Protein AF-A0A7S2TYE8-F1 (afdb_monomer_lite)

pLDDT: mean 70.47, std 19.54, range [31.83, 96.69]

Structure (mmCIF, N/CA/C/O backbone):
data_AF-A0A7S2TYE8-F1
#
_entry.id   AF-A0A7S2TYE8-F1
#
loop_
_atom_site.group_PDB
_atom_site.id
_atom_site.type_symbol
_atom_site.label_atom_id
_atom_site.label_alt_id
_atom_site.label_comp_id
_atom_site.label_asym_id
_atom_site.label_entity_id
_atom_site.label_seq_id
_atom_site.pdbx_PDB_ins_code
_atom_site.Cartn_x
_atom_site.Cartn_y
_atom_site.Cartn_z
_atom_site.occupancy
_atom_site.B_iso_or_equiv
_atom_site.auth_seq_id
_atom_site.auth_comp_id
_atom_site.auth_asym_id
_atom_site.auth_atom_id
_atom_site.pdbx_PDB_model_num
ATOM 1 N N . MET A 1 1 ? 44.118 20.993 -8.132 1.00 51.62 1 MET A N 1
ATOM 2 C CA . MET A 1 1 ? 43.427 19.829 -8.739 1.00 51.62 1 MET A CA 1
ATOM 3 C C . MET A 1 1 ? 43.855 19.597 -10.197 1.00 51.62 1 MET A C 1
ATOM 5 O O . MET A 1 1 ? 43.011 19.246 -10.997 1.00 51.62 1 MET A O 1
ATOM 9 N N . HIS A 1 2 ? 45.125 19.815 -10.570 1.00 48.91 2 HIS A N 1
ATOM 10 C CA . HIS A 1 2 ? 45.621 19.629 -11.956 1.00 48.91 2 HIS A CA 1
ATOM 11 C C . HIS A 1 2 ? 47.064 19.069 -12.001 1.00 48.91 2 HIS A C 1
ATOM 13 O O . HIS A 1 2 ? 47.700 19.044 -13.048 1.00 48.91 2 HIS A O 1
ATOM 19 N N . ALA A 1 3 ? 47.604 18.631 -10.855 1.00 52.94 3 ALA A N 1
ATOM 20 C CA . ALA A 1 3 ? 48.981 18.133 -10.744 1.00 52.94 3 ALA A CA 1
ATOM 21 C C . ALA A 1 3 ? 49.062 16.616 -10.500 1.00 52.94 3 ALA A C 1
ATOM 23 O O . ALA A 1 3 ? 50.091 16.013 -10.769 1.00 52.94 3 ALA A O 1
ATOM 24 N N . HIS A 1 4 ? 47.970 15.983 -10.055 1.00 41.25 4 HIS A N 1
ATOM 25 C CA . HIS A 1 4 ? 47.938 14.537 -9.809 1.00 41.25 4 HIS A CA 1
ATOM 26 C C . HIS A 1 4 ? 47.540 13.719 -11.056 1.00 41.25 4 HIS A C 1
ATOM 28 O O . HIS A 1 4 ? 47.702 12.503 -11.075 1.00 41.25 4 HIS A O 1
ATOM 34 N N . GLU A 1 5 ? 47.061 14.386 -12.113 1.00 51.06 5 GLU A N 1
ATOM 35 C CA . GLU A 1 5 ? 46.691 13.756 -13.391 1.00 51.06 5 GLU A CA 1
ATOM 36 C C . GLU A 1 5 ? 47.856 13.673 -14.393 1.00 51.06 5 GLU A C 1
ATOM 38 O O . GLU A 1 5 ? 47.801 12.870 -15.316 1.00 51.06 5 GLU A O 1
ATOM 43 N N . LYS A 1 6 ? 48.954 14.425 -14.202 1.00 50.47 6 LYS A N 1
ATOM 44 C CA . LYS A 1 6 ? 50.124 14.372 -15.107 1.00 50.47 6 LYS A CA 1
ATOM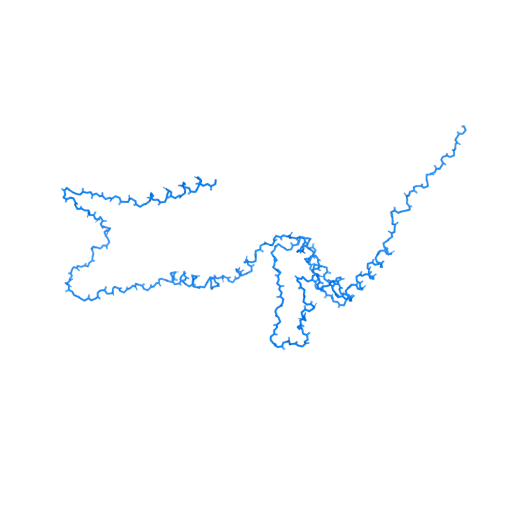 45 C C . LYS A 1 6 ? 51.113 13.236 -14.812 1.00 50.47 6 LYS A C 1
ATOM 47 O O . LYS A 1 6 ? 51.968 12.969 -15.645 1.00 50.47 6 LYS A O 1
ATOM 52 N N . ALA A 1 7 ? 50.990 12.555 -13.672 1.00 48.09 7 ALA A N 1
ATOM 53 C CA . ALA A 1 7 ? 51.854 11.422 -13.321 1.00 48.09 7 ALA A CA 1
ATOM 54 C C . ALA A 1 7 ? 51.348 10.075 -13.874 1.00 48.09 7 ALA A C 1
ATOM 56 O O . ALA A 1 7 ? 52.134 9.154 -14.047 1.00 48.09 7 ALA A O 1
ATOM 57 N N . ILE A 1 8 ? 50.055 9.959 -14.196 1.00 43.38 8 ILE A N 1
ATOM 58 C CA . ILE A 1 8 ? 49.452 8.691 -14.648 1.00 43.38 8 ILE A CA 1
ATOM 59 C C . ILE A 1 8 ? 49.666 8.463 -16.158 1.00 43.38 8 ILE A C 1
ATOM 61 O O . ILE A 1 8 ? 49.607 7.332 -16.622 1.00 43.38 8 ILE A O 1
ATOM 65 N N . LEU A 1 9 ? 49.995 9.510 -16.924 1.00 43.03 9 LEU A N 1
ATOM 66 C CA . LEU A 1 9 ? 50.245 9.408 -18.368 1.00 43.03 9 LEU A CA 1
ATOM 67 C C . LEU A 1 9 ? 51.709 9.131 -18.750 1.00 43.03 9 LEU A C 1
ATOM 69 O O . LEU A 1 9 ? 51.987 8.991 -19.933 1.00 43.03 9 LEU A O 1
ATOM 73 N N . HIS A 1 10 ? 52.639 9.030 -17.792 1.00 38.38 10 HIS A N 1
ATOM 74 C CA . HIS A 1 10 ? 54.066 8.818 -18.094 1.00 38.38 10 HIS A CA 1
ATOM 75 C C . HIS A 1 10 ? 54.596 7.411 -17.754 1.00 38.38 10 HIS A C 1
ATOM 77 O O . HIS A 1 10 ? 55.766 7.134 -18.004 1.00 38.38 10 HIS A O 1
ATOM 83 N N . GLU A 1 11 ? 53.753 6.513 -17.226 1.00 40.72 11 GLU A N 1
ATOM 84 C CA . GLU A 1 11 ? 54.135 5.128 -16.880 1.00 40.72 11 GLU A CA 1
ATOM 85 C C . GLU A 1 11 ? 53.669 4.056 -17.888 1.00 40.72 11 GLU A C 1
ATOM 87 O O . GLU A 1 11 ? 54.036 2.890 -17.743 1.00 40.72 11 GLU A O 1
ATOM 92 N N . GLU A 1 12 ? 52.924 4.411 -18.943 1.00 41.28 12 GLU A N 1
ATOM 93 C CA . GLU A 1 12 ? 52.516 3.443 -19.982 1.00 41.28 12 GLU A CA 1
ATOM 94 C C . GLU A 1 12 ? 53.429 3.402 -21.221 1.00 41.28 12 GLU A C 1
ATOM 96 O O . GLU A 1 12 ? 53.322 2.470 -22.012 1.00 41.28 12 GLU A O 1
ATOM 101 N N . GLU A 1 13 ? 54.401 4.308 -21.370 1.00 41.19 13 GLU A N 1
ATOM 102 C CA . GLU A 1 13 ? 55.339 4.280 -22.513 1.00 41.19 13 GLU A CA 1
ATOM 103 C C . GLU A 1 13 ? 56.555 3.349 -22.313 1.00 41.19 13 GLU A C 1
ATOM 105 O O . GLU A 1 13 ? 57.412 3.240 -23.187 1.00 41.19 13 GLU A O 1
ATOM 110 N N . ALA A 1 14 ? 56.652 2.639 -21.185 1.00 44.25 14 ALA A N 1
ATOM 111 C CA . ALA A 1 14 ? 57.872 1.928 -20.784 1.00 44.25 14 ALA A CA 1
ATOM 112 C C . ALA A 1 14 ? 57.806 0.387 -20.862 1.00 44.25 14 ALA A C 1
ATOM 114 O O . ALA A 1 14 ? 58.496 -0.283 -20.090 1.00 44.25 14 ALA A O 1
ATOM 115 N N . LYS A 1 15 ? 56.991 -0.211 -21.749 1.00 40.59 15 LYS A N 1
ATOM 116 C CA . LYS A 1 15 ? 56.911 -1.689 -21.868 1.00 40.59 15 LYS A CA 1
ATOM 117 C C . LYS A 1 15 ? 57.090 -2.308 -23.254 1.00 40.59 15 LYS A C 1
ATOM 119 O O . LYS A 1 15 ? 57.135 -3.530 -23.318 1.00 40.59 15 LYS A O 1
ATOM 124 N N . ASP A 1 16 ? 57.342 -1.521 -24.297 1.00 34.91 16 ASP A N 1
ATOM 125 C CA . ASP A 1 16 ? 57.649 -2.054 -25.633 1.00 34.91 16 ASP A CA 1
ATOM 126 C C . ASP A 1 16 ? 59.047 -1.605 -26.099 1.00 34.91 16 ASP A C 1
ATOM 128 O O . ASP A 1 16 ? 59.206 -0.868 -27.069 1.00 34.91 16 ASP A O 1
ATOM 132 N N . THR A 1 17 ? 60.098 -2.033 -25.393 1.00 43.44 17 THR A N 1
ATOM 133 C CA . THR A 1 17 ? 61.496 -1.861 -25.834 1.00 43.44 17 THR A CA 1
ATOM 134 C C . THR A 1 17 ? 62.227 -3.200 -25.890 1.00 43.44 17 THR A C 1
ATOM 136 O O . THR A 1 17 ? 63.198 -3.447 -25.179 1.00 43.44 17 THR A O 1
ATOM 139 N N . GLU A 1 18 ? 61.801 -4.084 -26.794 1.00 37.44 18 GLU A N 1
ATOM 140 C CA . GLU A 1 18 ? 62.617 -5.241 -27.174 1.00 37.44 18 GLU A CA 1
ATOM 141 C C . GLU A 1 18 ? 63.621 -4.866 -28.283 1.00 37.44 18 GLU A C 1
ATOM 143 O O . GLU A 1 18 ? 63.332 -4.857 -29.475 1.00 37.44 18 GLU A O 1
ATOM 148 N N . VAL A 1 19 ? 6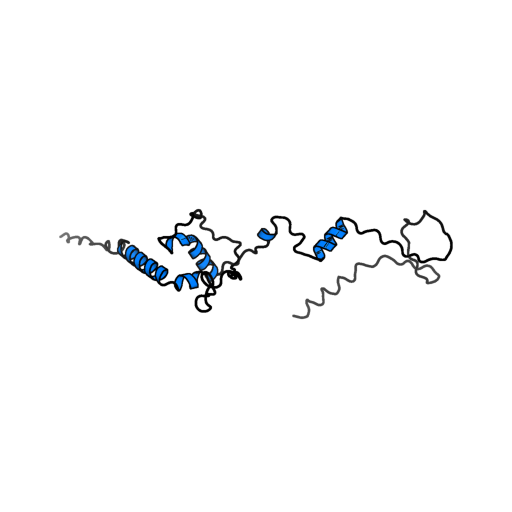4.819 -4.501 -27.816 1.00 41.88 19 VAL A N 1
ATOM 149 C CA . VAL A 1 19 ? 66.169 -4.776 -28.350 1.00 41.88 19 VAL A CA 1
ATOM 150 C C . VAL A 1 19 ? 66.353 -4.788 -29.879 1.00 41.88 19 VAL A C 1
ATOM 152 O O . VAL A 1 19 ? 66.222 -5.809 -30.554 1.00 41.88 19 VAL A O 1
ATOM 155 N N . ILE A 1 20 ? 66.854 -3.665 -30.398 1.00 40.69 20 ILE A N 1
ATOM 156 C CA . ILE A 1 20 ? 67.387 -3.506 -31.757 1.00 40.69 20 ILE A CA 1
ATOM 157 C C . ILE A 1 20 ? 68.92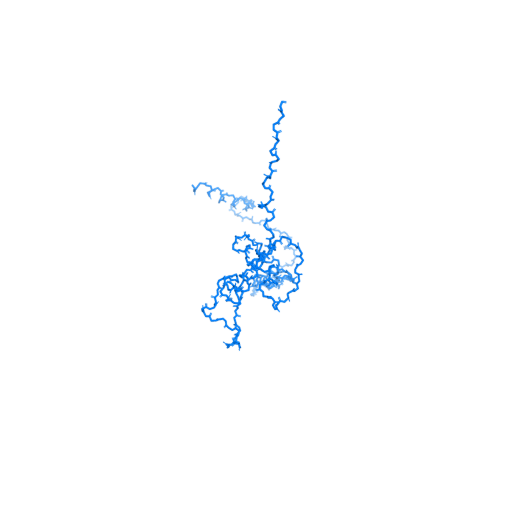3 -3.548 -31.684 1.00 40.69 20 ILE A C 1
ATOM 159 O O . ILE A 1 20 ? 69.544 -2.606 -31.192 1.00 40.69 20 ILE A O 1
ATOM 163 N N . ALA A 1 21 ? 69.557 -4.616 -32.174 1.00 50.50 21 ALA A N 1
ATOM 164 C CA . ALA A 1 21 ? 71.008 -4.630 -32.390 1.00 50.50 21 ALA A CA 1
ATOM 165 C C . ALA A 1 21 ? 71.335 -4.006 -33.760 1.00 50.50 21 ALA A C 1
ATOM 167 O O . ALA A 1 21 ? 70.689 -4.331 -34.757 1.00 50.50 21 ALA A O 1
ATOM 168 N N . LYS A 1 22 ? 72.313 -3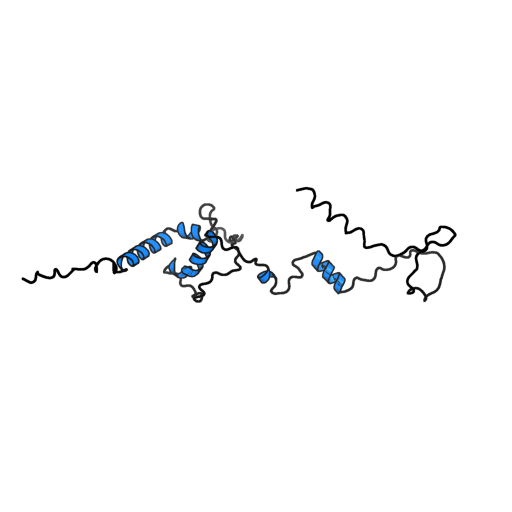.092 -33.802 1.00 44.19 22 LYS A N 1
ATOM 169 C CA . LYS A 1 22 ? 72.819 -2.453 -35.029 1.00 44.19 22 LYS A CA 1
ATOM 170 C C . LYS A 1 22 ? 74.059 -3.198 -35.522 1.00 44.19 22 LYS A C 1
ATOM 172 O O . LYS A 1 22 ? 75.026 -3.299 -34.773 1.00 44.19 22 LYS A O 1
ATOM 177 N N . ASP A 1 23 ? 74.063 -3.617 -36.783 1.00 55.50 23 ASP A N 1
ATOM 178 C CA . ASP A 1 23 ? 75.280 -4.083 -37.454 1.00 55.50 23 ASP A CA 1
ATOM 179 C C . ASP A 1 23 ? 76.014 -2.904 -38.125 1.00 55.50 23 ASP A C 1
ATOM 181 O O . ASP A 1 23 ? 75.412 -1.871 -38.436 1.00 55.50 23 ASP A O 1
ATOM 185 N N . ALA A 1 24 ? 77.320 -3.061 -38.378 1.00 57.06 24 ALA A N 1
ATOM 186 C CA . ALA A 1 24 ? 78.271 -2.013 -38.796 1.00 57.06 24 ALA A CA 1
ATOM 187 C C . ALA A 1 24 ? 77.988 -1.309 -40.148 1.00 57.06 24 ALA A C 1
ATOM 189 O O . ALA A 1 24 ? 78.778 -0.482 -40.591 1.00 57.06 24 ALA A O 1
ATOM 190 N N . SER A 1 25 ? 76.861 -1.600 -40.802 1.00 59.22 25 SER A N 1
ATOM 191 C CA . SER A 1 25 ? 76.400 -0.950 -42.040 1.00 59.22 25 SER A CA 1
ATOM 192 C C . SER A 1 25 ? 75.105 -0.138 -41.872 1.00 59.22 25 SER A C 1
ATOM 194 O O . SER A 1 25 ? 74.523 0.312 -42.858 1.00 59.22 25 SER A O 1
ATOM 196 N N . GLY A 1 26 ? 74.639 0.072 -40.635 1.00 52.97 26 GLY A N 1
ATOM 197 C CA . GLY A 1 26 ? 73.584 1.045 -40.327 1.00 52.97 26 GLY A CA 1
ATOM 198 C C . GLY A 1 26 ? 72.160 0.652 -40.738 1.00 52.97 26 GLY A C 1
ATOM 199 O O . GLY A 1 26 ? 71.276 1.503 -40.714 1.00 52.97 26 GLY A O 1
ATOM 200 N N . ARG A 1 27 ? 71.899 -0.615 -41.082 1.00 43.56 27 ARG A N 1
ATOM 201 C CA . ARG A 1 27 ? 70.538 -1.128 -41.321 1.00 43.56 27 ARG A CA 1
ATOM 202 C C . ARG A 1 27 ? 70.010 -1.914 -40.120 1.00 43.56 27 ARG A C 1
ATOM 204 O O . ARG A 1 27 ? 70.730 -2.703 -39.518 1.00 43.56 27 ARG A O 1
ATOM 211 N N . TYR A 1 28 ? 68.737 -1.695 -39.793 1.00 46.34 28 TYR A N 1
ATOM 212 C CA . TYR A 1 28 ? 68.022 -2.380 -38.715 1.00 46.34 28 TYR A CA 1
ATOM 213 C C . TYR A 1 28 ? 67.562 -3.777 -39.170 1.00 46.34 28 TYR A C 1
ATOM 215 O O . TYR A 1 28 ? 66.930 -3.899 -40.218 1.00 46.34 28 TYR A O 1
ATOM 223 N N . SER A 1 29 ? 67.867 -4.822 -38.393 1.00 47.97 29 SER A N 1
ATOM 224 C CA . SER A 1 29 ? 67.489 -6.217 -38.676 1.00 47.97 29 SER A CA 1
ATOM 225 C C . SER A 1 29 ? 66.611 -6.784 -37.555 1.00 47.97 29 SER A C 1
ATOM 227 O O . SER A 1 29 ? 66.960 -6.691 -36.378 1.00 47.97 29 SER A O 1
ATOM 229 N N . LEU A 1 30 ? 65.469 -7.376 -37.919 1.00 46.03 30 LEU A N 1
ATOM 230 C CA . LEU A 1 30 ? 64.566 -8.078 -37.002 1.00 46.03 30 LEU A CA 1
ATOM 231 C C . LEU A 1 30 ? 65.035 -9.532 -36.836 1.00 46.03 30 LEU A C 1
ATOM 233 O O . LEU A 1 30 ? 65.111 -10.276 -37.814 1.00 46.03 30 LEU A O 1
ATOM 237 N N . LYS A 1 31 ? 65.298 -9.979 -35.601 1.00 42.47 31 LYS A N 1
ATOM 238 C CA . LYS A 1 31 ? 65.511 -11.408 -35.320 1.00 42.47 31 LYS A CA 1
ATOM 239 C C . LYS A 1 31 ? 64.169 -12.138 -35.422 1.00 42.47 31 LYS A C 1
ATOM 241 O O . LYS A 1 31 ? 63.317 -12.014 -34.551 1.00 42.47 31 LYS A O 1
ATOM 246 N N . SER A 1 32 ? 63.967 -12.891 -36.500 1.00 43.19 32 SER A N 1
ATOM 247 C CA . SER A 1 32 ? 62.769 -13.710 -36.697 1.00 43.19 32 SER A CA 1
ATOM 248 C C . SER A 1 32 ? 62.765 -14.942 -35.783 1.00 43.19 32 SER A C 1
ATOM 250 O O . SER A 1 32 ? 63.731 -15.709 -35.780 1.00 43.19 32 SER A O 1
ATOM 252 N N . ASN A 1 33 ? 61.649 -15.185 -35.087 1.00 38.22 33 ASN A N 1
ATOM 253 C CA . ASN A 1 33 ? 61.372 -16.449 -34.400 1.00 38.22 33 ASN A CA 1
ATOM 254 C C . ASN A 1 33 ? 61.331 -17.628 -35.392 1.00 38.22 33 ASN A C 1
ATOM 256 O O . ASN A 1 33 ? 60.716 -17.565 -36.457 1.00 38.22 33 ASN A O 1
ATOM 260 N N . SER A 1 34 ? 61.983 -18.728 -35.022 1.00 45.59 34 SER A N 1
ATOM 261 C CA . SER A 1 34 ? 62.358 -19.871 -35.866 1.00 45.59 34 SER A CA 1
ATOM 262 C C . SER A 1 34 ? 61.238 -20.885 -36.168 1.00 45.59 34 SER A C 1
ATOM 264 O O . SER A 1 34 ? 61.483 -22.090 -36.182 1.00 45.59 34 SER A O 1
ATOM 266 N N . ILE A 1 35 ? 60.011 -20.440 -36.456 1.00 42.09 35 ILE A N 1
ATOM 267 C CA . ILE A 1 35 ? 58.884 -21.349 -36.778 1.00 42.09 35 ILE A CA 1
ATOM 268 C C . ILE A 1 35 ? 58.650 -21.516 -38.291 1.00 42.09 35 ILE A C 1
ATOM 270 O O . ILE A 1 35 ? 57.899 -22.391 -38.713 1.00 42.09 35 ILE A O 1
ATOM 274 N N . ILE A 1 36 ? 59.362 -20.772 -39.140 1.00 42.59 36 ILE A N 1
ATOM 275 C CA . ILE A 1 36 ? 59.239 -20.876 -40.602 1.00 42.59 36 ILE A CA 1
ATOM 276 C C . ILE A 1 36 ? 60.545 -21.431 -41.172 1.00 42.59 36 ILE A C 1
ATOM 278 O O . ILE A 1 36 ? 61.383 -20.715 -41.711 1.00 42.59 36 ILE A O 1
ATOM 282 N N . LYS A 1 37 ? 60.764 -22.733 -40.987 1.00 38.47 37 LYS A N 1
ATOM 283 C CA . LYS A 1 37 ? 61.862 -23.462 -41.643 1.00 38.47 37 LYS A CA 1
ATOM 284 C C . LYS A 1 37 ? 61.427 -24.854 -42.086 1.00 38.47 37 LYS A C 1
ATOM 286 O O . LYS A 1 37 ? 62.155 -25.824 -41.922 1.00 38.47 37 LYS A O 1
ATOM 291 N N . LYS A 1 38 ? 60.210 -24.963 -42.615 1.00 41.62 38 LYS A N 1
ATOM 292 C CA . LYS A 1 38 ? 59.745 -26.104 -43.409 1.00 41.62 38 LYS A CA 1
ATOM 293 C C . LYS A 1 38 ? 58.810 -25.536 -44.472 1.00 41.62 38 LYS A C 1
ATOM 295 O O . LYS A 1 38 ? 57.987 -24.699 -44.129 1.00 41.62 38 LYS A O 1
ATOM 300 N N . PHE A 1 39 ? 58.956 -26.007 -45.704 1.00 31.83 39 PHE A N 1
ATOM 301 C CA . PHE A 1 39 ? 58.294 -25.561 -46.940 1.00 31.83 39 PHE A CA 1
ATOM 302 C C . PHE A 1 39 ? 59.031 -24.433 -47.681 1.00 31.83 39 PHE A C 1
ATOM 304 O O . PHE A 1 39 ? 59.199 -23.317 -47.197 1.00 31.83 39 PHE A O 1
ATOM 311 N N . GLY A 1 40 ? 59.597 -24.839 -48.821 1.00 32.31 40 GLY A N 1
ATOM 312 C CA . GLY A 1 40 ? 60.539 -24.099 -49.646 1.00 32.31 40 GLY A CA 1
ATOM 313 C C . GLY A 1 40 ? 59.898 -23.042 -50.539 1.00 32.31 40 GLY A C 1
ATOM 314 O O . GLY A 1 40 ? 58.683 -22.907 -50.624 1.00 32.31 40 GLY A O 1
ATOM 315 N N . ARG A 1 41 ? 60.783 -22.285 -51.187 1.00 37.69 41 ARG A N 1
ATOM 316 C CA . ARG A 1 41 ? 60.470 -21.283 -52.206 1.00 37.69 41 ARG A CA 1
ATOM 317 C C . ARG A 1 41 ? 59.884 -21.943 -53.458 1.00 37.69 41 ARG A C 1
ATOM 319 O O . ARG A 1 41 ? 60.483 -22.892 -53.954 1.00 37.69 41 ARG A O 1
ATOM 326 N N . THR A 1 42 ? 58.812 -21.362 -53.983 1.00 36.53 42 THR A N 1
ATOM 327 C CA . THR A 1 42 ? 58.411 -21.390 -55.399 1.00 36.53 42 THR A CA 1
ATOM 328 C C . THR A 1 42 ? 57.839 -20.016 -55.764 1.00 36.53 42 THR A C 1
ATOM 330 O O . THR A 1 42 ? 57.531 -19.215 -54.880 1.00 36.53 42 THR A O 1
ATOM 333 N N . ASP A 1 43 ? 57.797 -19.745 -57.060 1.00 31.92 43 ASP A N 1
ATOM 334 C CA . ASP A 1 43 ? 57.983 -18.438 -57.688 1.00 31.92 43 ASP A CA 1
ATOM 335 C C . ASP A 1 43 ? 56.788 -17.471 -57.633 1.00 31.92 43 ASP A C 1
ATOM 337 O O . ASP A 1 43 ? 55.667 -17.819 -57.272 1.00 31.92 43 ASP A O 1
ATOM 341 N N . ALA A 1 44 ? 57.073 -16.214 -57.977 1.00 49.06 44 ALA A N 1
ATOM 342 C CA . ALA A 1 44 ? 56.137 -15.102 -57.993 1.00 49.06 44 ALA A CA 1
ATOM 343 C C . ALA A 1 44 ? 55.054 -15.265 -59.072 1.00 49.06 44 ALA A C 1
ATOM 345 O O . ALA A 1 44 ? 55.367 -15.236 -60.259 1.00 49.06 44 ALA A O 1
ATOM 346 N N . ASN A 1 45 ? 53.799 -15.402 -58.640 1.00 46.34 45 ASN A N 1
ATOM 347 C CA . ASN A 1 45 ? 52.567 -14.781 -59.148 1.00 46.34 45 ASN A CA 1
ATOM 348 C C . ASN A 1 45 ? 51.370 -15.424 -58.417 1.00 46.34 45 ASN A C 1
ATOM 350 O O . ASN A 1 45 ? 51.478 -16.553 -57.952 1.00 46.34 45 ASN A O 1
ATOM 354 N N . GLU A 1 46 ? 50.250 -14.700 -58.369 1.00 43.00 46 GLU A N 1
ATOM 355 C CA . GLU A 1 46 ? 48.919 -15.092 -57.863 1.00 43.00 46 GLU A CA 1
ATOM 356 C C . GLU A 1 46 ? 48.561 -14.654 -56.432 1.00 43.00 46 GLU A C 1
ATOM 358 O O . GLU A 1 46 ? 49.305 -14.800 -55.461 1.00 43.00 46 GLU A O 1
ATOM 363 N N . ASP A 1 47 ? 47.370 -14.062 -56.351 1.00 51.41 47 ASP A N 1
ATOM 364 C CA . ASP A 1 47 ? 46.748 -13.407 -55.210 1.00 51.41 47 ASP A CA 1
ATOM 365 C C . ASP A 1 47 ? 46.767 -14.272 -53.945 1.00 51.41 47 ASP A C 1
ATOM 367 O O . ASP A 1 47 ? 45.871 -15.078 -53.684 1.00 51.41 47 ASP A O 1
ATOM 371 N N . SER A 1 48 ? 47.765 -14.061 -53.087 1.00 52.75 48 SER A N 1
ATOM 372 C CA . SER A 1 48 ? 47.838 -14.714 -51.783 1.00 52.75 48 SER A CA 1
ATOM 373 C C . SER A 1 48 ? 46.864 -14.056 -50.796 1.00 52.75 48 SER A C 1
ATOM 375 O O . SER A 1 48 ? 47.263 -13.454 -49.795 1.00 52.75 48 SER A O 1
ATOM 377 N N . THR A 1 4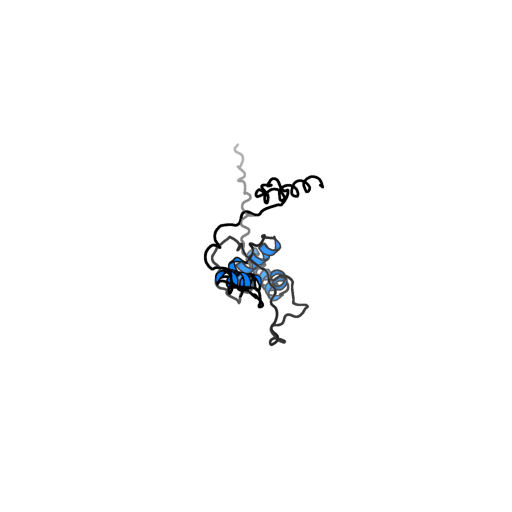9 ? 45.559 -14.164 -51.054 1.00 60.12 49 THR A N 1
ATOM 378 C CA . THR A 1 49 ? 44.555 -14.028 -49.995 1.00 60.12 49 THR A CA 1
ATOM 379 C C . THR A 1 49 ? 44.689 -15.263 -49.117 1.00 60.12 49 THR A C 1
ATOM 381 O O . THR A 1 49 ? 44.029 -16.278 -49.329 1.00 60.12 49 THR A O 1
ATOM 384 N N . PHE A 1 50 ? 45.600 -15.205 -48.145 1.00 56.31 50 PHE A N 1
ATOM 385 C CA . PHE A 1 50 ? 45.716 -16.248 -47.135 1.00 56.31 50 PHE A CA 1
ATOM 386 C C . PHE A 1 50 ? 44.343 -16.422 -46.470 1.00 56.31 50 PHE A C 1
ATOM 388 O O . PHE A 1 50 ? 43.812 -15.451 -45.918 1.00 56.31 50 PHE A O 1
ATOM 395 N N . PRO A 1 51 ? 43.735 -17.621 -46.516 1.00 62.97 51 PRO A N 1
ATOM 396 C CA . PRO A 1 51 ? 42.441 -17.837 -45.899 1.00 62.97 51 PRO A CA 1
ATOM 397 C C . PRO A 1 51 ? 42.600 -17.643 -44.394 1.00 62.97 51 PRO A C 1
ATOM 399 O O . PRO A 1 51 ? 43.263 -18.428 -43.714 1.00 62.97 51 PRO A O 1
ATOM 402 N N . VAL A 1 52 ? 42.008 -16.564 -43.873 1.00 68.44 52 VAL A N 1
ATOM 403 C CA . VAL A 1 52 ? 41.974 -16.308 -42.434 1.00 68.44 52 VAL A CA 1
ATOM 404 C C . VAL A 1 52 ? 41.338 -17.537 -41.783 1.00 68.44 52 VAL A C 1
ATOM 406 O O . VAL A 1 52 ? 40.201 -17.884 -42.127 1.00 68.44 52 VAL A O 1
ATOM 409 N N . PRO A 1 53 ? 42.045 -18.228 -40.871 1.00 71.81 53 PRO A N 1
ATOM 410 C CA . PRO A 1 53 ? 41.523 -19.441 -40.274 1.00 71.81 53 PRO A CA 1
ATOM 411 C C . PRO A 1 53 ? 40.192 -19.129 -39.579 1.00 71.81 53 PRO A C 1
ATOM 413 O O . PRO A 1 53 ? 40.069 -18.093 -38.911 1.00 71.81 53 PRO A O 1
ATOM 416 N N . PRO A 1 54 ? 39.174 -19.996 -39.728 1.00 74.75 54 PRO A N 1
ATOM 417 C CA . PRO A 1 54 ? 37.860 -19.738 -39.167 1.00 74.75 54 PRO A CA 1
ATOM 418 C C . PRO A 1 54 ? 37.983 -19.513 -37.654 1.00 74.75 54 PRO A C 1
ATOM 420 O O . PRO A 1 54 ? 38.673 -20.278 -36.971 1.00 74.75 54 PRO A O 1
ATOM 423 N N . PRO A 1 55 ? 37.313 -18.487 -37.094 1.00 75.94 55 PRO A N 1
ATOM 424 C CA . PRO A 1 55 ? 37.492 -18.134 -35.696 1.00 75.94 55 PRO A CA 1
ATOM 425 C C . PRO A 1 55 ? 37.126 -19.318 -34.804 1.00 75.94 55 PRO A C 1
ATOM 427 O O . PRO A 1 55 ? 36.081 -19.960 -34.979 1.00 75.94 55 PRO A O 1
ATOM 430 N N . SER A 1 56 ? 37.988 -19.589 -33.824 1.00 80.00 56 SER A N 1
ATOM 431 C CA . SER A 1 56 ? 37.810 -20.683 -32.872 1.00 80.00 56 SER A CA 1
ATOM 432 C C . SER A 1 56 ? 36.468 -20.570 -32.137 1.00 80.00 56 SER A C 1
ATOM 434 O O . SER A 1 56 ? 35.910 -19.480 -31.971 1.00 80.00 56 SER A O 1
ATOM 436 N N . LYS A 1 57 ? 35.945 -21.691 -31.617 1.00 77.62 57 LYS A N 1
ATOM 437 C CA . LYS A 1 57 ? 34.688 -21.702 -30.836 1.00 77.62 57 LYS A CA 1
ATOM 438 C C . LYS A 1 57 ? 34.700 -20.669 -29.693 1.00 77.62 57 LYS A C 1
ATOM 440 O O . LYS A 1 57 ? 33.678 -20.040 -29.428 1.00 77.62 57 LYS A O 1
ATOM 445 N N . LYS A 1 58 ? 35.861 -20.444 -29.057 1.00 78.25 58 LYS A N 1
ATOM 446 C CA . LYS A 1 58 ? 36.053 -19.422 -28.011 1.00 78.25 58 LYS A CA 1
ATOM 447 C C . LYS A 1 58 ? 35.950 -17.995 -28.563 1.00 78.25 58 LYS A C 1
ATOM 449 O O . LYS A 1 58 ? 35.256 -17.175 -27.965 1.00 78.25 58 LYS A O 1
ATOM 454 N N . GLN A 1 59 ? 36.575 -17.705 -29.707 1.00 79.88 59 GLN A N 1
ATOM 455 C CA . GLN A 1 59 ? 36.486 -16.392 -30.361 1.00 79.88 59 GLN A CA 1
ATOM 456 C C . GLN A 1 59 ? 35.062 -16.088 -30.834 1.00 79.88 59 GLN A C 1
ATOM 458 O O . GLN A 1 59 ? 34.557 -15.005 -30.549 1.00 79.88 59 GLN A O 1
ATOM 463 N N . LYS A 1 60 ? 34.366 -17.056 -31.449 1.00 78.75 60 LYS A N 1
ATOM 464 C CA . LYS A 1 60 ? 32.947 -16.908 -31.824 1.00 78.75 60 LYS A CA 1
ATOM 465 C C . LYS A 1 60 ? 32.062 -16.620 -30.607 1.00 78.75 60 LYS A C 1
ATOM 467 O O . LYS A 1 60 ? 31.156 -15.797 -30.698 1.00 78.75 60 LYS A O 1
ATOM 472 N N . ARG A 1 61 ? 32.338 -17.248 -29.454 1.00 75.06 61 ARG A N 1
ATOM 473 C CA . ARG A 1 61 ? 31.609 -16.986 -28.201 1.00 75.06 61 ARG A CA 1
ATOM 474 C C . ARG A 1 61 ? 31.848 -15.565 -27.685 1.00 75.06 61 ARG A C 1
ATOM 476 O O . ARG A 1 61 ? 30.879 -14.870 -27.417 1.00 75.06 61 ARG A O 1
ATOM 483 N N . LYS A 1 62 ? 33.106 -15.111 -27.641 1.00 75.94 62 LYS A N 1
ATOM 484 C CA . LYS A 1 62 ? 33.475 -13.743 -27.227 1.00 75.94 62 LYS A CA 1
ATOM 485 C C . LYS A 1 62 ? 32.921 -12.675 -28.180 1.00 75.94 62 LYS A C 1
ATOM 487 O O . LYS A 1 62 ? 32.526 -11.598 -27.753 1.00 75.94 62 LYS A O 1
ATOM 492 N N . GLN A 1 63 ? 32.864 -12.968 -29.477 1.00 77.31 63 GLN A N 1
ATOM 493 C CA . GLN A 1 63 ? 32.287 -12.065 -30.473 1.00 77.31 63 GLN A CA 1
ATOM 494 C C . GLN A 1 63 ? 30.757 -11.983 -30.352 1.00 77.31 63 GLN A C 1
ATOM 496 O O . GLN A 1 63 ? 30.204 -10.901 -30.508 1.00 77.31 63 GLN A O 1
ATOM 501 N N . ARG A 1 64 ? 30.076 -13.089 -30.014 1.00 69.00 64 ARG A N 1
ATOM 502 C CA . ARG A 1 64 ? 28.642 -13.092 -29.665 1.00 69.00 64 ARG A CA 1
ATOM 503 C C . ARG A 1 64 ? 28.363 -12.333 -28.363 1.00 69.00 64 ARG A C 1
ATOM 505 O O . ARG A 1 64 ? 27.433 -11.545 -28.325 1.00 69.00 64 ARG A O 1
ATOM 512 N N . GLU A 1 65 ? 29.211 -12.502 -27.350 1.00 67.94 65 GLU A N 1
ATOM 513 C CA . GLU A 1 65 ? 29.152 -11.768 -26.073 1.00 67.94 65 GLU A CA 1
ATOM 514 C C . GLU A 1 65 ? 29.271 -10.251 -26.250 1.00 67.94 65 GLU A C 1
ATOM 516 O O . GLU A 1 65 ? 28.576 -9.488 -25.590 1.00 67.94 65 GLU A O 1
ATOM 521 N N . ARG A 1 66 ? 30.123 -9.816 -27.186 1.00 69.94 66 ARG A N 1
ATOM 522 C CA . ARG A 1 66 ? 30.278 -8.403 -27.559 1.00 69.94 66 ARG A CA 1
ATOM 523 C C . ARG A 1 66 ? 29.091 -7.835 -28.334 1.00 69.94 66 ARG A C 1
ATOM 525 O O . ARG A 1 66 ? 28.856 -6.637 -28.248 1.00 69.94 66 ARG A O 1
ATOM 532 N N . ARG A 1 67 ? 28.404 -8.662 -29.128 1.00 71.44 67 ARG A N 1
ATOM 533 C CA . ARG A 1 67 ? 27.248 -8.241 -29.937 1.00 71.44 67 ARG A CA 1
ATOM 534 C C . ARG A 1 67 ? 25.994 -8.097 -29.084 1.00 71.44 67 ARG A C 1
ATOM 536 O O . ARG A 1 67 ? 25.293 -7.110 -29.233 1.00 71.44 67 ARG A O 1
ATOM 543 N N . ASP A 1 68 ? 25.783 -9.030 -28.158 1.00 57.78 68 ASP A N 1
ATOM 544 C CA . ASP A 1 68 ? 24.644 -9.027 -27.247 1.00 57.78 68 ASP A CA 1
ATOM 545 C C . ASP A 1 68 ? 25.115 -9.308 -25.810 1.00 57.78 68 ASP A C 1
ATOM 547 O O . ASP A 1 68 ? 25.227 -10.475 -25.413 1.00 57.78 68 ASP A O 1
ATOM 551 N N . PRO A 1 69 ? 25.336 -8.275 -24.974 1.00 58.59 69 PRO A N 1
ATOM 552 C CA . PRO A 1 69 ? 25.725 -8.470 -23.573 1.00 58.59 69 PRO A CA 1
ATOM 553 C C . PRO A 1 69 ? 24.651 -9.219 -22.759 1.00 58.59 69 PRO A C 1
ATOM 555 O O . PRO A 1 69 ? 24.932 -9.772 -21.696 1.00 58.59 69 PRO A O 1
ATOM 558 N N . ASN A 1 70 ? 23.418 -9.291 -23.272 1.00 54.94 70 ASN A N 1
ATOM 559 C CA . ASN A 1 70 ? 22.333 -10.088 -22.700 1.00 54.94 70 ASN A CA 1
ATOM 560 C C . ASN A 1 70 ? 22.354 -11.569 -23.124 1.00 54.94 70 ASN A C 1
ATOM 562 O O . ASN A 1 70 ? 21.779 -12.391 -22.413 1.00 54.94 70 ASN A O 1
ATOM 566 N N . ALA A 1 71 ? 23.017 -11.943 -24.226 1.00 53.56 71 ALA A N 1
ATOM 567 C CA . ALA A 1 71 ? 22.991 -13.310 -24.764 1.00 53.56 71 ALA A CA 1
ATOM 568 C C . ALA A 1 71 ? 23.892 -14.301 -24.002 1.00 53.56 71 ALA A C 1
ATOM 570 O O . ALA A 1 71 ? 23.762 -15.513 -24.176 1.00 53.56 71 ALA A O 1
ATOM 571 N N . VAL A 1 72 ? 24.802 -13.806 -23.153 1.00 54.28 72 VAL A N 1
ATOM 572 C CA . VAL A 1 72 ? 25.738 -14.632 -22.357 1.00 54.28 72 VAL A CA 1
ATOM 573 C C . VAL A 1 72 ? 25.323 -14.754 -20.890 1.00 54.28 72 VAL A C 1
ATOM 575 O O . VAL A 1 72 ? 25.928 -15.517 -20.133 1.00 54.28 72 VAL A O 1
ATOM 578 N N . ARG A 1 73 ? 24.236 -14.086 -20.488 1.00 56.22 73 ARG A N 1
ATOM 579 C CA . ARG A 1 73 ? 23.684 -14.218 -19.138 1.00 56.22 73 ARG A CA 1
ATOM 580 C C . ARG A 1 73 ? 23.298 -15.675 -18.897 1.00 56.22 73 ARG A C 1
ATOM 582 O O . ARG A 1 73 ? 22.366 -16.205 -19.502 1.00 56.22 73 ARG A O 1
ATOM 589 N N . LYS A 1 74 ? 24.048 -16.345 -18.020 1.00 56.31 74 LYS A N 1
ATOM 590 C CA . LYS A 1 74 ? 23.748 -17.716 -17.588 1.00 56.31 74 LYS A CA 1
ATOM 591 C C . LYS A 1 74 ? 22.342 -17.734 -16.976 1.00 56.31 74 LYS A C 1
ATOM 593 O O . LYS A 1 74 ? 21.932 -16.757 -16.348 1.00 56.31 74 LYS A O 1
ATOM 598 N N . LYS A 1 75 ? 21.594 -18.837 -17.117 1.00 43.97 75 LYS A N 1
ATOM 599 C CA . LYS A 1 75 ? 20.304 -19.012 -16.418 1.00 43.97 75 LYS A CA 1
ATOM 600 C C . LYS A 1 75 ? 20.519 -18.757 -14.912 1.00 43.97 75 LYS A C 1
ATOM 602 O O . LYS A 1 75 ? 21.231 -19.520 -14.272 1.00 43.97 75 LYS A O 1
ATOM 607 N N . GLY A 1 76 ? 19.956 -17.661 -14.389 1.00 57.00 76 GLY A N 1
ATOM 608 C CA . GLY A 1 76 ? 20.112 -17.198 -12.996 1.00 57.00 76 GLY A CA 1
ATOM 609 C C . GLY A 1 76 ? 20.802 -15.834 -12.824 1.00 57.00 76 GLY A C 1
ATOM 610 O O . GLY A 1 76 ? 20.572 -15.158 -11.825 1.00 57.00 76 GLY A O 1
ATOM 611 N N . ASP A 1 77 ? 21.566 -15.377 -13.816 1.00 65.25 77 ASP A N 1
ATOM 612 C CA . ASP A 1 77 ? 22.351 -14.133 -13.752 1.00 65.25 77 ASP A CA 1
ATOM 613 C C . ASP A 1 77 ? 21.465 -12.870 -13.788 1.00 65.25 77 ASP A C 1
ATOM 615 O O . ASP A 1 77 ? 21.729 -11.872 -13.127 1.00 65.25 77 ASP A O 1
ATOM 619 N N . ALA A 1 78 ? 20.317 -12.943 -14.469 1.00 67.06 78 ALA A N 1
ATOM 620 C CA . ALA A 1 78 ? 19.344 -11.848 -14.514 1.00 67.06 78 ALA A CA 1
ATOM 621 C C . ALA A 1 78 ? 18.718 -11.524 -13.141 1.00 67.06 78 ALA A C 1
ATOM 623 O O . ALA A 1 78 ? 18.350 -10.380 -12.898 1.00 67.06 78 ALA A O 1
ATOM 624 N N . TRP A 1 79 ? 18.621 -12.505 -12.234 1.00 70.44 79 TRP A N 1
ATOM 625 C CA . TRP A 1 79 ? 18.176 -12.263 -10.856 1.00 70.44 79 TRP A CA 1
ATOM 626 C C . TRP A 1 79 ? 19.310 -11.707 -9.982 1.00 70.44 79 TRP A C 1
ATOM 628 O O . TRP A 1 79 ? 19.072 -10.897 -9.090 1.00 70.44 79 TRP A O 1
ATOM 638 N N . ALA A 1 80 ? 20.555 -12.103 -10.255 1.00 65.44 80 ALA A N 1
ATOM 639 C CA . ALA A 1 80 ? 21.738 -11.548 -9.599 1.00 65.44 80 ALA A CA 1
ATOM 640 C C . ALA A 1 80 ? 22.032 -10.098 -10.031 1.00 65.44 80 ALA A C 1
ATOM 642 O O . ALA A 1 80 ? 22.646 -9.349 -9.276 1.00 65.44 80 ALA A O 1
ATOM 643 N N . ALA A 1 81 ? 21.542 -9.683 -11.203 1.00 70.62 81 ALA A N 1
ATOM 644 C CA . ALA A 1 81 ? 21.651 -8.314 -11.700 1.00 70.62 81 ALA A CA 1
ATOM 645 C C . ALA A 1 81 ? 20.787 -7.292 -10.932 1.00 70.62 81 ALA A C 1
ATOM 647 O O . ALA A 1 81 ? 20.937 -6.091 -11.151 1.00 70.62 81 ALA A O 1
ATOM 648 N N . PHE A 1 82 ? 19.898 -7.721 -10.023 1.00 74.88 82 PHE A N 1
ATOM 649 C CA . PHE A 1 82 ? 19.231 -6.784 -9.119 1.00 74.88 82 PHE A CA 1
ATOM 650 C C . PHE A 1 82 ? 20.250 -6.206 -8.134 1.00 74.88 82 PHE A C 1
ATOM 652 O O . PHE A 1 82 ? 20.694 -6.882 -7.204 1.00 74.88 82 PHE A O 1
ATOM 659 N N . HIS A 1 83 ? 20.596 -4.932 -8.317 1.00 69.00 83 HIS A N 1
ATOM 660 C CA . HIS A 1 83 ? 21.445 -4.217 -7.374 1.00 69.00 83 HIS A CA 1
ATOM 661 C C . HIS A 1 83 ? 20.797 -4.164 -5.982 1.00 69.00 83 HIS A C 1
ATOM 663 O O . HIS A 1 83 ? 19.579 -4.011 -5.839 1.00 69.00 83 HIS A O 1
ATOM 669 N N . ALA A 1 84 ? 21.626 -4.280 -4.944 1.00 72.06 84 ALA A N 1
ATOM 670 C CA . ALA A 1 84 ? 21.199 -4.038 -3.574 1.00 72.06 84 ALA A CA 1
ATOM 671 C C . ALA A 1 84 ? 20.677 -2.599 -3.453 1.00 72.06 84 ALA A C 1
ATOM 673 O O . ALA A 1 84 ? 21.369 -1.642 -3.801 1.00 72.06 84 ALA A O 1
ATOM 674 N N . ALA A 1 85 ? 19.446 -2.441 -2.978 1.00 75.75 85 ALA A N 1
ATOM 675 C CA . ALA A 1 85 ? 18.814 -1.139 -2.879 1.00 75.75 85 ALA A CA 1
ATOM 676 C C . ALA A 1 85 ? 19.284 -0.410 -1.618 1.00 75.75 85 ALA A C 1
ATOM 678 O O . ALA A 1 85 ? 19.158 -0.921 -0.501 1.00 75.75 85 ALA A O 1
ATOM 679 N N . THR A 1 86 ? 19.743 0.832 -1.773 1.00 79.88 86 THR A N 1
ATOM 680 C CA . THR A 1 86 ? 19.945 1.731 -0.634 1.00 79.88 86 THR A CA 1
ATOM 681 C C . THR A 1 86 ? 18.600 1.987 0.038 1.00 79.88 86 THR A C 1
ATOM 683 O O . THR A 1 86 ? 17.666 2.519 -0.567 1.00 79.88 86 THR A O 1
ATOM 686 N N . ILE A 1 87 ? 18.481 1.606 1.309 1.00 83.94 87 ILE A N 1
ATOM 687 C CA . ILE A 1 87 ? 17.210 1.648 2.031 1.00 83.94 87 ILE A CA 1
ATOM 688 C C . ILE A 1 87 ? 16.863 3.094 2.440 1.00 83.94 87 ILE A C 1
ATOM 690 O O . ILE A 1 87 ? 17.084 3.501 3.585 1.00 83.94 87 ILE A O 1
ATOM 694 N N . THR A 1 88 ? 16.261 3.845 1.515 1.00 90.81 88 THR A N 1
ATOM 695 C CA . THR A 1 88 ? 15.701 5.189 1.747 1.00 90.81 88 THR A CA 1
ATOM 696 C C . THR A 1 88 ? 14.468 5.136 2.663 1.00 90.81 88 THR A C 1
ATOM 698 O O . THR A 1 88 ? 13.763 4.124 2.697 1.00 90.81 88 THR A O 1
ATOM 701 N N . PRO A 1 89 ? 14.133 6.207 3.409 1.00 91.94 89 PRO A N 1
ATOM 702 C CA . PRO A 1 89 ? 12.959 6.215 4.289 1.00 91.94 89 PRO A CA 1
ATOM 703 C C . PRO A 1 89 ? 11.637 5.990 3.540 1.00 91.94 89 PRO A C 1
ATOM 705 O O . PRO A 1 89 ? 10.727 5.373 4.093 1.00 91.94 89 PRO A O 1
ATOM 708 N N . LYS A 1 90 ? 11.534 6.432 2.279 1.00 90.31 90 LYS A N 1
ATOM 709 C CA . LYS A 1 90 ? 10.379 6.147 1.415 1.00 90.31 90 LYS A CA 1
ATOM 710 C C . LYS A 1 90 ? 10.266 4.646 1.133 1.00 90.31 90 LYS A C 1
ATOM 712 O O . LYS A 1 90 ? 9.228 4.055 1.420 1.00 90.31 90 LYS A O 1
ATOM 717 N N . LEU A 1 91 ? 11.359 4.017 0.694 1.00 90.38 91 LEU A N 1
ATOM 718 C CA . LEU A 1 91 ? 11.404 2.579 0.422 1.00 90.38 91 LEU A CA 1
ATOM 719 C C . LEU A 1 91 ? 11.105 1.743 1.679 1.00 90.38 91 LEU A C 1
ATOM 721 O O . LEU A 1 91 ? 10.383 0.752 1.603 1.00 90.38 91 LEU A O 1
ATOM 725 N N . ARG A 1 92 ? 11.575 2.165 2.864 1.00 91.06 92 ARG A N 1
ATOM 726 C CA . ARG A 1 92 ? 11.230 1.498 4.141 1.00 91.06 92 ARG A CA 1
ATOM 727 C C . ARG A 1 92 ? 9.729 1.457 4.376 1.00 91.06 92 ARG A C 1
ATOM 729 O O . ARG A 1 92 ? 9.211 0.417 4.773 1.00 91.06 92 ARG A O 1
ATOM 736 N N . LYS A 1 93 ? 9.042 2.583 4.163 1.00 91.75 93 LYS A N 1
ATOM 737 C CA . LYS A 1 93 ? 7.590 2.678 4.351 1.00 91.75 93 LYS A CA 1
ATOM 738 C C . LYS A 1 93 ? 6.860 1.772 3.365 1.00 91.75 93 LYS A C 1
ATOM 740 O O . LYS A 1 93 ? 5.991 1.019 3.787 1.00 91.75 93 LYS A O 1
ATOM 745 N N . GLU A 1 94 ? 7.258 1.776 2.097 1.00 91.69 94 GLU A N 1
ATOM 746 C CA . GLU A 1 94 ? 6.656 0.915 1.070 1.00 91.69 94 GLU A CA 1
ATOM 747 C C . GLU A 1 94 ? 6.819 -0.575 1.390 1.00 91.69 94 GLU A C 1
ATOM 749 O O . GLU A 1 94 ? 5.841 -1.322 1.412 1.00 91.69 94 GLU A O 1
ATOM 754 N N . LEU A 1 95 ? 8.031 -1.007 1.747 1.00 90.25 95 LEU A N 1
ATOM 755 C CA . LEU A 1 95 ? 8.273 -2.396 2.136 1.00 90.25 95 LEU A CA 1
ATOM 756 C C . LEU A 1 95 ? 7.512 -2.780 3.405 1.00 90.25 95 LEU A C 1
ATOM 758 O O . LEU A 1 95 ? 7.037 -3.910 3.534 1.00 90.25 95 LEU A O 1
ATOM 762 N N . ARG A 1 96 ? 7.365 -1.843 4.344 1.00 89.44 96 ARG A N 1
ATOM 763 C CA . ARG A 1 96 ? 6.591 -2.069 5.561 1.00 89.44 96 ARG A CA 1
ATOM 764 C C . ARG A 1 96 ? 5.104 -2.245 5.261 1.00 89.44 96 ARG A C 1
ATOM 766 O O . ARG A 1 96 ? 4.483 -3.130 5.843 1.00 89.44 96 ARG A O 1
ATOM 773 N N . VAL A 1 97 ? 4.549 -1.450 4.349 1.00 90.56 97 VAL A N 1
ATOM 774 C CA . VAL A 1 97 ? 3.168 -1.606 3.869 1.00 90.56 97 VAL A CA 1
ATOM 775 C C . VAL A 1 97 ? 2.990 -2.970 3.204 1.00 90.56 97 VAL A C 1
ATOM 777 O O . VAL A 1 97 ? 2.052 -3.684 3.543 1.00 90.56 97 VAL A O 1
ATOM 780 N N . LEU A 1 98 ? 3.933 -3.396 2.358 1.00 89.94 98 LEU A N 1
ATOM 781 C CA . LEU A 1 98 ? 3.880 -4.708 1.706 1.00 89.94 98 LEU A CA 1
ATOM 782 C C . LEU A 1 98 ? 3.902 -5.870 2.714 1.00 89.94 98 LEU A C 1
ATOM 784 O O . LEU A 1 98 ? 3.172 -6.846 2.552 1.00 89.94 98 LEU A O 1
ATOM 788 N N . GLN A 1 99 ? 4.701 -5.764 3.781 1.00 89.31 99 GLN A N 1
ATOM 789 C CA . GLN A 1 99 ? 4.699 -6.741 4.878 1.00 89.31 99 GLN A CA 1
ATOM 790 C C . GLN A 1 99 ? 3.350 -6.802 5.606 1.00 89.31 99 GLN A C 1
ATOM 792 O O . GLN A 1 99 ? 2.926 -7.878 6.017 1.00 89.31 99 GLN A O 1
ATOM 797 N N . MET A 1 100 ? 2.688 -5.656 5.774 1.00 89.44 100 MET A N 1
ATOM 798 C CA . MET A 1 100 ? 1.415 -5.524 6.491 1.00 89.44 100 MET A CA 1
ATOM 799 C C . MET A 1 100 ? 0.194 -5.550 5.561 1.00 89.44 100 MET A C 1
ATOM 801 O O . MET A 1 100 ? -0.889 -5.167 5.989 1.00 89.44 100 MET A O 1
ATOM 805 N N . ARG A 1 101 ? 0.336 -6.007 4.309 1.00 90.88 101 ARG A N 1
ATOM 806 C CA . ARG A 1 101 ? -0.740 -5.994 3.296 1.00 90.88 101 ARG A CA 1
ATOM 807 C C . ARG A 1 101 ? -2.044 -6.660 3.744 1.00 90.88 101 ARG A C 1
ATOM 809 O O . ARG A 1 101 ? -3.113 -6.205 3.369 1.00 90.88 101 ARG A O 1
ATOM 816 N N . ASP A 1 102 ? -1.940 -7.677 4.595 1.00 91.12 102 ASP A N 1
ATOM 817 C CA . ASP A 1 102 ? -3.063 -8.421 5.189 1.00 91.12 102 ASP A CA 1
ATOM 818 C C . ASP A 1 102 ? -3.931 -7.562 6.129 1.00 91.12 102 ASP A C 1
ATOM 820 O O . ASP A 1 102 ? -5.047 -7.919 6.470 1.00 91.12 102 ASP A O 1
ATOM 824 N N . GLN A 1 103 ? -3.403 -6.425 6.587 1.00 90.56 103 GLN A N 1
ATOM 825 C CA . GLN A 1 103 ? -4.082 -5.512 7.506 1.00 90.56 103 GLN A CA 1
ATOM 826 C C . GLN A 1 103 ? -4.715 -4.313 6.787 1.00 90.56 103 GLN A C 1
ATOM 828 O O . GLN A 1 103 ? -5.371 -3.506 7.438 1.00 90.56 103 GLN A O 1
ATOM 833 N N . LEU A 1 104 ? -4.486 -4.150 5.478 1.00 90.75 104 LEU A N 1
ATOM 834 C CA . LEU A 1 104 ? -5.024 -3.022 4.708 1.00 90.75 104 LEU A CA 1
ATOM 835 C C . LEU A 1 104 ? -6.472 -3.251 4.281 1.00 90.75 104 LEU A C 1
ATOM 837 O O . LEU A 1 104 ? -7.259 -2.309 4.284 1.00 90.75 104 LEU A O 1
ATOM 841 N N . ASP A 1 105 ? -6.800 -4.488 3.914 1.00 91.94 105 ASP A N 1
ATOM 842 C CA . ASP A 1 105 ? -8.121 -4.883 3.440 1.00 91.94 105 ASP A CA 1
ATOM 843 C C . ASP A 1 105 ? -8.591 -6.116 4.231 1.00 91.94 105 ASP A C 1
ATOM 845 O O . ASP A 1 105 ? -7.970 -7.174 4.115 1.00 91.94 105 ASP A O 1
ATOM 849 N N . PRO A 1 106 ? -9.677 -6.016 5.021 1.00 92.56 106 PRO A N 1
ATOM 850 C CA . PRO A 1 106 ? -10.185 -7.134 5.817 1.00 92.56 106 PRO A CA 1
ATOM 851 C C . PRO A 1 106 ? -10.704 -8.305 4.972 1.00 92.56 106 PRO A C 1
ATOM 853 O O . PRO A 1 106 ? -10.914 -9.390 5.509 1.00 92.56 106 PRO A O 1
ATOM 856 N N . LYS A 1 107 ? -10.948 -8.101 3.671 1.00 94.12 107 LYS A N 1
ATOM 857 C CA . LYS A 1 107 ? -11.490 -9.121 2.763 1.00 94.12 107 LYS A CA 1
ATOM 858 C C . LYS A 1 107 ? -10.406 -9.890 2.010 1.00 94.12 107 LYS A C 1
ATOM 860 O O . LYS A 1 107 ? -10.709 -10.897 1.375 1.00 94.12 107 LYS A O 1
ATOM 865 N N . ARG A 1 108 ? -9.154 -9.425 2.042 1.00 93.25 108 ARG A N 1
ATOM 866 C CA . ARG A 1 108 ? -8.048 -10.018 1.280 1.00 93.25 108 ARG A CA 1
ATOM 867 C C . ARG A 1 108 ? -7.024 -10.639 2.214 1.00 93.25 108 ARG A C 1
ATOM 869 O O . ARG A 1 108 ? -6.160 -9.952 2.747 1.00 93.25 108 ARG A O 1
ATOM 876 N N . PHE A 1 109 ? -7.080 -11.962 2.324 1.00 93.94 109 PHE A N 1
ATOM 877 C CA . PHE A 1 109 ? -6.104 -12.731 3.086 1.00 93.94 109 PHE A CA 1
ATOM 878 C C . PHE A 1 109 ? -4.929 -13.144 2.205 1.00 93.94 109 PHE A C 1
ATOM 880 O O . PHE A 1 109 ? -5.088 -13.875 1.225 1.00 93.94 109 PHE A O 1
ATOM 887 N N . PHE A 1 110 ? -3.727 -12.698 2.563 1.00 92.62 110 PHE A N 1
ATOM 888 C CA . PHE A 1 110 ? -2.508 -13.088 1.857 1.00 92.62 110 PHE A CA 1
ATOM 889 C C . PHE A 1 110 ? -1.780 -14.216 2.581 1.00 92.62 110 PHE A C 1
ATOM 891 O O . PHE A 1 110 ? -1.828 -14.356 3.804 1.00 92.62 110 PHE A O 1
ATOM 898 N N . LYS A 1 111 ? -0.986 -14.987 1.831 1.00 92.00 111 LYS A N 1
ATOM 899 C CA . LYS A 1 111 ? -0.038 -15.917 2.446 1.00 92.00 111 LYS A CA 1
ATOM 900 C C . LYS A 1 111 ? 0.915 -15.141 3.357 1.00 92.00 111 LYS A C 1
ATOM 902 O O . LYS A 1 111 ? 1.567 -14.183 2.924 1.00 92.00 111 LYS A O 1
ATOM 907 N N . LYS A 1 112 ? 1.003 -15.578 4.615 1.00 87.50 112 LYS A N 1
ATOM 908 C CA . LYS A 1 112 ? 1.870 -14.968 5.625 1.00 87.50 112 LYS A CA 1
ATOM 909 C C . LYS A 1 112 ? 3.324 -15.080 5.179 1.00 87.50 112 LYS A C 1
ATOM 911 O O . LYS A 1 112 ? 3.881 -16.174 5.097 1.00 87.50 112 LYS A O 1
ATOM 916 N N . THR A 1 113 ? 3.948 -13.939 4.907 1.00 78.81 113 THR A N 1
ATOM 917 C CA . THR A 1 113 ? 5.401 -13.869 4.765 1.00 78.81 113 THR A CA 1
ATOM 918 C C . THR A 1 113 ? 5.993 -14.140 6.148 1.00 78.81 113 THR A C 1
ATOM 920 O O . THR A 1 113 ? 5.549 -13.547 7.132 1.00 78.81 113 THR A O 1
ATOM 923 N N . GLY A 1 114 ? 6.940 -15.078 6.253 1.00 69.56 114 GLY A N 1
ATOM 924 C CA . GLY A 1 114 ? 7.547 -15.447 7.537 1.00 69.56 114 GLY A CA 1
ATOM 925 C C . GLY A 1 114 ? 8.050 -14.223 8.314 1.00 69.56 114 GLY A C 1
ATOM 926 O O . GLY A 1 114 ? 8.349 -13.190 7.718 1.00 69.56 114 GLY A O 1
ATOM 927 N N . LYS A 1 115 ? 8.172 -14.343 9.645 1.00 65.00 115 LYS A N 1
ATOM 928 C CA . LYS A 1 115 ? 8.548 -13.273 10.600 1.00 65.00 115 LYS A CA 1
ATOM 929 C C . LYS A 1 115 ? 9.984 -12.733 10.426 1.00 65.00 115 LYS A C 1
ATOM 931 O O . LYS A 1 115 ? 10.631 -12.352 11.402 1.00 65.00 115 LYS A O 1
ATOM 936 N N . LYS A 1 116 ? 10.535 -12.722 9.211 1.00 69.88 116 LYS A N 1
ATOM 937 C CA . LYS A 1 116 ? 11.827 -12.115 8.911 1.00 69.88 116 LYS A CA 1
ATOM 938 C C . LYS A 1 116 ? 11.687 -10.611 9.140 1.00 69.88 116 LYS A C 1
ATOM 940 O O . LYS A 1 116 ? 11.087 -9.894 8.350 1.00 69.88 116 LYS A O 1
ATOM 945 N N . LYS A 1 117 ? 12.222 -10.147 10.273 1.00 66.88 117 LYS A N 1
ATOM 946 C CA . LYS A 1 117 ? 12.232 -8.728 10.663 1.00 66.88 117 LYS A CA 1
ATOM 947 C C . LYS A 1 117 ? 13.062 -7.870 9.700 1.00 66.88 117 LYS A C 1
ATOM 949 O O . LYS A 1 117 ? 12.854 -6.664 9.630 1.00 66.88 117 LYS A O 1
ATOM 954 N N . LYS A 1 118 ? 14.003 -8.486 8.975 1.00 75.31 118 LYS A N 1
ATOM 955 C CA . LYS A 1 118 ? 14.858 -7.803 8.002 1.00 75.31 118 LYS A CA 1
ATOM 956 C C . LYS A 1 118 ? 14.098 -7.568 6.698 1.00 75.31 118 LYS A C 1
ATOM 958 O O . LYS A 1 118 ? 13.491 -8.488 6.155 1.00 75.31 118 LYS A O 1
ATOM 963 N N . LEU A 1 119 ? 14.144 -6.323 6.229 1.00 77.06 119 LEU A N 1
ATOM 964 C CA . LEU A 1 119 ? 13.695 -5.935 4.896 1.00 77.06 119 LEU A CA 1
ATOM 965 C C . LEU A 1 119 ? 14.572 -6.633 3.846 1.00 77.06 119 LEU A C 1
ATOM 967 O O . LEU A 1 119 ? 15.747 -6.894 4.101 1.00 77.06 119 LEU A O 1
ATOM 971 N N . ASN A 1 120 ? 14.003 -6.935 2.682 1.00 76.94 120 ASN A N 1
ATOM 972 C CA . ASN A 1 120 ? 14.771 -7.507 1.580 1.00 76.94 120 ASN A CA 1
ATOM 973 C C . ASN A 1 120 ? 15.810 -6.486 1.090 1.00 76.94 120 ASN A C 1
ATOM 975 O O . ASN A 1 120 ? 15.478 -5.316 0.908 1.00 76.94 120 ASN A O 1
ATOM 979 N N . THR A 1 121 ? 17.047 -6.937 0.878 1.00 77.44 121 THR A N 1
ATOM 980 C CA . THR A 1 121 ? 18.170 -6.076 0.471 1.00 77.44 121 THR A CA 1
ATOM 981 C C . THR A 1 121 ? 18.121 -5.707 -1.012 1.00 77.44 121 THR A C 1
ATOM 983 O O . THR A 1 121 ? 18.456 -4.586 -1.378 1.00 77.44 121 THR A O 1
ATOM 986 N N . ASN A 1 122 ? 17.662 -6.623 -1.866 1.00 83.06 122 ASN A N 1
ATOM 987 C CA . ASN A 1 122 ? 17.647 -6.440 -3.317 1.00 83.06 122 ASN A CA 1
ATOM 988 C C . ASN A 1 122 ? 16.198 -6.218 -3.748 1.00 83.06 122 ASN A C 1
ATOM 990 O O . ASN A 1 122 ? 15.403 -7.159 -3.767 1.00 83.06 122 ASN A O 1
ATOM 994 N N . VAL A 1 123 ? 15.832 -4.962 -3.999 1.00 83.56 123 VAL A N 1
ATOM 995 C CA . VAL A 1 123 ? 14.471 -4.567 -4.377 1.00 83.56 123 VAL A CA 1
ATOM 996 C C . VAL A 1 123 ? 14.553 -3.520 -5.476 1.00 83.56 123 VAL A C 1
ATOM 998 O O . VAL A 1 123 ? 15.291 -2.549 -5.355 1.00 83.56 123 VAL A O 1
ATOM 1001 N N . GLN A 1 124 ? 13.736 -3.677 -6.509 1.00 85.81 124 GLN A N 1
ATOM 1002 C CA . GLN A 1 124 ? 13.513 -2.653 -7.520 1.00 85.81 124 GLN A CA 1
ATOM 1003 C C . GLN A 1 124 ? 12.039 -2.253 -7.497 1.00 85.81 124 GLN A C 1
ATOM 1005 O O . GLN A 1 124 ? 11.160 -3.109 -7.412 1.00 85.81 124 GLN A O 1
ATOM 1010 N N . ILE A 1 125 ? 11.774 -0.949 -7.545 1.00 88.06 125 ILE A N 1
ATOM 1011 C CA . ILE A 1 125 ? 10.417 -0.423 -7.698 1.00 88.06 125 ILE A CA 1
ATOM 1012 C C . ILE A 1 125 ? 10.179 -0.230 -9.193 1.00 88.06 125 ILE A C 1
ATOM 1014 O O . ILE A 1 125 ? 10.953 0.455 -9.860 1.00 88.06 125 ILE A O 1
ATOM 1018 N N . GLY A 1 126 ? 9.113 -0.838 -9.703 1.00 89.56 126 GLY A N 1
ATOM 1019 C CA . GLY A 1 126 ? 8.633 -0.655 -11.067 1.00 89.56 126 GLY A CA 1
ATOM 1020 C C . GLY A 1 126 ? 7.189 -0.166 -11.074 1.00 89.56 126 GLY A C 1
ATOM 1021 O O . GLY A 1 126 ? 6.482 -0.271 -10.070 1.00 89.56 126 GLY A O 1
ATOM 1022 N N . GLN A 1 127 ? 6.760 0.359 -12.216 1.00 88.56 127 GLN A N 1
ATOM 1023 C CA . GLN A 1 127 ? 5.368 0.698 -12.484 1.00 88.56 127 GLN A CA 1
ATOM 1024 C C . GLN A 1 127 ? 4.778 -0.350 -13.433 1.00 88.56 127 GLN A C 1
ATOM 1026 O O . GLN A 1 127 ? 5.475 -0.832 -14.325 1.00 88.56 127 GLN A O 1
ATOM 1031 N N . MET A 1 128 ? 3.507 -0.703 -13.237 1.00 87.56 128 MET A N 1
ATOM 1032 C CA . MET A 1 128 ? 2.795 -1.561 -14.181 1.00 87.56 128 MET A CA 1
ATOM 1033 C C . MET A 1 128 ? 2.545 -0.793 -15.483 1.00 87.56 128 MET A C 1
ATOM 1035 O O . MET A 1 128 ? 2.115 0.361 -15.446 1.00 87.56 128 MET A O 1
ATOM 1039 N N . ILE A 1 129 ? 2.855 -1.424 -16.614 1.00 89.00 129 ILE A N 1
ATOM 1040 C CA . ILE A 1 129 ? 2.516 -0.921 -17.945 1.00 89.00 129 ILE A CA 1
ATOM 1041 C C . ILE A 1 129 ? 1.307 -1.723 -18.406 1.00 89.00 129 ILE A C 1
ATOM 1043 O O . ILE A 1 129 ? 1.376 -2.950 -18.475 1.00 89.00 129 ILE A O 1
ATOM 1047 N N . ASP A 1 130 ? 0.213 -1.027 -18.684 1.00 86.81 130 ASP A N 1
ATOM 1048 C CA . ASP A 1 130 ? -1.041 -1.667 -19.060 1.00 86.81 130 ASP A CA 1
ATOM 1049 C C . ASP A 1 130 ? -0.936 -2.297 -20.452 1.00 86.81 130 ASP A C 1
ATOM 1051 O O . ASP A 1 130 ? -0.315 -1.746 -21.368 1.00 86.81 130 ASP A O 1
ATOM 1055 N N . GLY A 1 131 ? -1.559 -3.464 -20.611 1.00 88.69 131 GLY A N 1
ATOM 1056 C CA . GLY A 1 131 ? -1.622 -4.152 -21.893 1.00 88.69 131 GLY A CA 1
ATOM 1057 C C . GLY A 1 131 ? -2.486 -3.400 -22.917 1.00 88.69 131 GLY A C 1
ATOM 1058 O O . GLY A 1 131 ? -3.335 -2.582 -22.549 1.00 88.69 131 GLY A O 1
ATOM 1059 N N . PRO A 1 132 ? -2.312 -3.682 -24.220 1.00 88.12 132 PRO A N 1
ATOM 1060 C CA . PRO A 1 132 ? -3.137 -3.084 -25.271 1.00 88.12 132 PRO A CA 1
ATOM 1061 C C . PRO A 1 132 ? -4.595 -3.573 -25.244 1.00 88.12 132 PRO A C 1
ATOM 1063 O O . PRO A 1 132 ? -5.477 -2.862 -25.711 1.00 88.12 132 PRO A O 1
ATOM 1066 N N . THR A 1 133 ? -4.855 -4.760 -24.687 1.00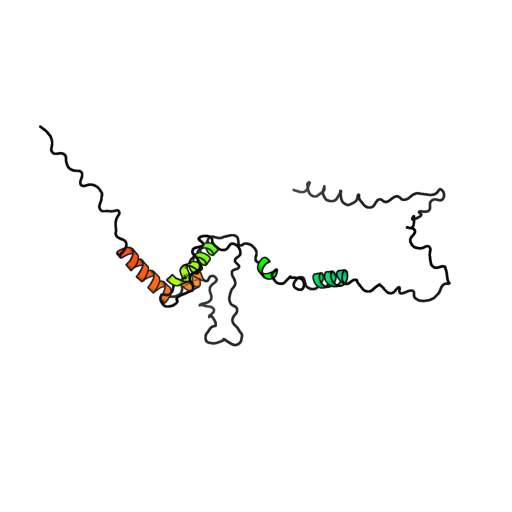 88.62 133 THR A N 1
ATOM 1067 C CA . THR A 1 133 ? -6.184 -5.397 -24.676 1.00 88.62 133 THR A CA 1
ATOM 1068 C C . THR A 1 133 ? -7.082 -4.914 -23.534 1.00 88.62 133 THR A C 1
ATOM 1070 O O . THR A 1 133 ? -8.302 -4.999 -23.641 1.00 88.62 133 THR A O 1
ATOM 1073 N N . ASP A 1 134 ? -6.508 -4.386 -22.452 1.00 81.12 134 ASP A N 1
ATOM 1074 C CA . ASP A 1 134 ? -7.262 -3.986 -21.261 1.00 81.12 134 ASP A CA 1
ATOM 1075 C C . ASP A 1 134 ? -7.423 -2.466 -21.189 1.00 81.12 134 ASP A C 1
ATOM 1077 O O . ASP A 1 134 ? -6.637 -1.736 -20.576 1.00 81.12 134 ASP A O 1
ATOM 1081 N N . TRP A 1 135 ? -8.408 -1.966 -21.933 1.00 79.56 135 TRP A N 1
ATOM 1082 C CA . TRP A 1 135 ? -8.659 -0.530 -22.027 1.00 79.56 135 TRP A CA 1
ATOM 1083 C C . TRP A 1 135 ? -9.615 -0.017 -20.946 1.00 79.56 135 TRP A C 1
ATOM 1085 O O . TRP A 1 135 ? -9.454 1.107 -20.470 1.00 79.56 135 TRP A O 1
ATOM 1095 N N . TYR A 1 136 ? -10.615 -0.819 -20.575 1.00 81.75 136 TYR A N 1
ATOM 1096 C CA . TYR A 1 136 ? -11.794 -0.318 -19.866 1.00 81.75 136 TYR A CA 1
ATOM 1097 C C . TYR A 1 136 ? -11.818 -0.614 -18.366 1.00 81.75 136 TYR A C 1
ATOM 1099 O O . TYR A 1 136 ? -12.439 0.159 -17.638 1.00 81.75 136 TYR A O 1
ATOM 1107 N N . VAL A 1 137 ? -11.195 -1.700 -17.894 1.00 83.94 137 VAL A N 1
ATOM 1108 C CA . VAL A 1 137 ? -11.385 -2.161 -16.506 1.00 83.94 137 VAL A CA 1
ATOM 1109 C C . VAL A 1 137 ? -10.120 -1.994 -15.676 1.00 83.94 137 VAL A C 1
ATOM 1111 O O . VAL A 1 137 ? -10.182 -1.365 -14.619 1.00 83.94 137 VAL A O 1
ATOM 1114 N N . ASP A 1 138 ? -8.971 -2.471 -16.156 1.00 84.56 138 ASP A N 1
ATOM 1115 C CA . ASP A 1 138 ? -7.771 -2.520 -15.308 1.00 84.56 138 ASP A CA 1
ATOM 1116 C C . ASP A 1 138 ? -6.881 -1.275 -15.442 1.00 84.56 138 ASP A C 1
ATOM 1118 O O . ASP A 1 138 ? -6.042 -1.002 -14.577 1.00 84.56 138 ASP A O 1
ATOM 1122 N N . ARG A 1 139 ? -7.081 -0.473 -16.495 1.00 86.88 139 ARG A N 1
ATOM 1123 C CA . ARG A 1 139 ? -6.260 0.708 -16.785 1.00 86.88 139 ARG A CA 1
ATOM 1124 C C . ARG A 1 139 ? -6.484 1.828 -15.771 1.00 86.88 139 ARG A C 1
ATOM 1126 O O . ARG A 1 139 ? -7.570 2.399 -15.654 1.00 86.88 139 ARG A O 1
ATOM 1133 N N . ALA A 1 140 ? -5.407 2.244 -15.107 1.00 85.25 140 ALA A N 1
ATOM 1134 C CA . ALA A 1 140 ? -5.452 3.382 -14.198 1.00 85.25 140 ALA A CA 1
ATOM 1135 C C . ALA A 1 140 ? -5.562 4.704 -14.976 1.00 85.25 140 ALA A C 1
ATOM 1137 O O . ALA A 1 140 ? -4.725 5.037 -15.817 1.00 85.25 140 ALA A O 1
ATOM 1138 N N . THR A 1 141 ? -6.562 5.526 -14.649 1.00 89.06 141 THR A N 1
ATOM 1139 C CA . THR A 1 141 ? -6.644 6.882 -15.212 1.00 89.06 141 THR A CA 1
ATOM 1140 C C . THR A 1 141 ? -5.476 7.745 -14.724 1.00 89.06 141 THR A C 1
ATOM 1142 O O . THR A 1 141 ? -4.947 7.551 -13.628 1.00 89.06 141 THR A O 1
ATOM 1145 N N . LYS A 1 142 ? -5.114 8.794 -15.475 1.00 88.62 142 LYS A N 1
ATOM 1146 C CA . LYS A 1 142 ? -4.031 9.729 -15.098 1.00 88.62 142 LYS A CA 1
ATOM 1147 C C . LYS A 1 142 ? -4.206 10.343 -13.698 1.00 88.62 142 LYS A C 1
ATOM 1149 O O . LYS A 1 142 ? -3.222 10.692 -13.056 1.00 88.62 142 LYS A O 1
ATOM 1154 N N . LYS A 1 143 ? -5.451 10.470 -13.219 1.00 88.94 143 LYS A N 1
ATOM 1155 C CA . LYS A 1 143 ? -5.778 10.982 -11.876 1.00 88.94 143 LYS A CA 1
ATOM 1156 C C . LYS A 1 143 ? -5.551 9.940 -10.776 1.00 88.94 143 LYS A C 1
ATOM 1158 O O . LYS A 1 143 ? -5.213 10.299 -9.649 1.00 88.94 143 LYS A O 1
ATOM 1163 N N . GLN A 1 144 ? -5.754 8.664 -11.087 1.00 87.50 144 GLN A N 1
ATOM 1164 C CA . GLN A 1 144 ? -5.546 7.551 -10.160 1.00 87.50 144 GLN A CA 1
ATOM 1165 C C . GLN A 1 144 ? -4.088 7.083 -10.145 1.00 87.50 144 GLN A C 1
ATOM 1167 O O . GLN A 1 144 ? -3.628 6.596 -9.118 1.00 87.50 144 GLN A O 1
ATOM 1172 N N . ALA A 1 145 ? -3.343 7.277 -11.236 1.00 88.81 145 ALA A N 1
ATOM 1173 C CA . ALA A 1 145 ? -1.930 6.929 -11.322 1.00 88.81 145 ALA A CA 1
ATOM 1174 C C . ALA A 1 145 ? -1.086 7.704 -10.291 1.00 88.81 145 ALA A C 1
ATOM 1176 O O . ALA A 1 145 ? -1.121 8.936 -10.222 1.00 88.81 145 ALA A O 1
ATOM 1177 N N . ARG A 1 146 ? -0.300 6.980 -9.484 1.00 91.00 146 ARG A N 1
ATOM 1178 C CA . ARG A 1 146 ? 0.574 7.548 -8.445 1.00 91.00 146 ARG A CA 1
ATOM 1179 C C . ARG A 1 146 ? 2.001 7.039 -8.573 1.00 91.00 146 ARG A C 1
ATOM 1181 O O . ARG A 1 146 ? 2.259 5.972 -9.113 1.00 91.00 146 ARG A O 1
ATOM 1188 N N . LYS A 1 147 ? 2.931 7.815 -8.013 1.00 90.00 147 LYS A N 1
ATOM 1189 C CA . LYS A 1 147 ? 4.374 7.524 -8.015 1.00 90.00 147 LYS A CA 1
ATOM 1190 C C . LYS A 1 147 ? 4.781 6.437 -7.009 1.00 90.00 147 LYS A C 1
ATOM 1192 O O . LYS A 1 147 ? 5.951 6.069 -6.966 1.00 90.00 147 LYS A O 1
ATOM 1197 N N . SER A 1 148 ? 3.874 6.011 -6.130 1.00 91.38 148 SER A N 1
ATOM 1198 C CA . SER A 1 148 ? 4.137 5.036 -5.070 1.00 91.38 148 SER A CA 1
ATOM 1199 C C . SER A 1 148 ? 2.885 4.222 -4.759 1.00 91.38 148 SER A C 1
ATOM 1201 O O . SER A 1 148 ? 1.771 4.751 -4.764 1.00 91.38 148 SER A O 1
ATOM 1203 N N . ALA A 1 149 ? 3.082 2.947 -4.419 1.00 89.38 149 ALA A N 1
ATOM 1204 C CA . ALA A 1 149 ? 2.014 2.066 -3.952 1.00 89.38 149 ALA A CA 1
ATOM 1205 C C . ALA A 1 149 ? 1.394 2.553 -2.630 1.00 89.38 149 ALA A C 1
ATOM 1207 O O . ALA A 1 149 ? 0.192 2.408 -2.418 1.00 89.38 149 ALA A O 1
ATOM 1208 N N . LEU A 1 150 ? 2.198 3.167 -1.755 1.00 92.50 150 LEU A N 1
ATOM 1209 C CA . LEU A 1 150 ? 1.713 3.735 -0.497 1.00 92.50 150 LEU A CA 1
ATOM 1210 C C . LEU A 1 150 ? 0.767 4.910 -0.758 1.00 92.50 150 LEU A C 1
ATOM 1212 O O . LEU A 1 150 ? -0.305 4.966 -0.160 1.00 92.50 150 LEU A O 1
ATOM 1216 N N . ASP A 1 151 ? 1.139 5.812 -1.668 1.00 92.38 151 ASP A N 1
ATOM 1217 C CA . ASP A 1 151 ? 0.308 6.968 -2.026 1.00 92.38 151 ASP A CA 1
ATOM 1218 C C . ASP A 1 151 ? -1.020 6.512 -2.641 1.00 92.38 151 ASP A C 1
ATOM 1220 O O . ASP A 1 151 ? -2.078 7.032 -2.297 1.00 92.38 151 ASP A O 1
ATOM 1224 N N . SER A 1 152 ? -0.980 5.484 -3.496 1.00 90.25 152 SER A N 1
ATOM 1225 C CA . SER A 1 152 ? -2.191 4.875 -4.052 1.00 90.25 152 SER A CA 1
ATOM 1226 C C . SER A 1 152 ? -3.093 4.274 -2.969 1.00 90.25 152 SER A C 1
ATOM 1228 O O . SER A 1 152 ? -4.311 4.410 -3.045 1.00 90.25 152 SER A O 1
ATOM 1230 N N . ALA A 1 153 ? -2.519 3.616 -1.957 1.00 90.56 153 ALA A N 1
ATOM 1231 C CA . ALA A 1 153 ? -3.288 3.035 -0.859 1.00 90.56 153 ALA A CA 1
ATOM 1232 C C . ALA A 1 153 ? -3.920 4.109 0.043 1.00 90.56 153 ALA A C 1
ATOM 1234 O O . ALA A 1 153 ? -5.046 3.936 0.504 1.00 90.56 153 ALA A O 1
ATOM 1235 N N . LEU A 1 154 ? -3.219 5.223 0.275 1.00 90.25 154 LEU A N 1
ATOM 1236 C CA . LEU A 1 154 ? -3.743 6.354 1.042 1.00 90.25 154 LEU A CA 1
ATOM 1237 C C . LEU A 1 154 ? -4.835 7.126 0.298 1.00 90.25 154 LEU A C 1
ATOM 1239 O O . LEU A 1 154 ? -5.670 7.743 0.947 1.00 90.25 154 LEU A O 1
ATOM 1243 N N . GLU A 1 155 ? -4.867 7.107 -1.030 1.00 92.69 155 GLU A N 1
ATOM 1244 C CA . GLU A 1 155 ? -5.939 7.763 -1.786 1.00 92.69 155 GLU A CA 1
ATOM 1245 C C . GLU A 1 155 ? -7.285 7.030 -1.626 1.00 92.69 155 GLU A C 1
ATOM 1247 O O . GLU A 1 155 ? -8.345 7.658 -1.605 1.00 92.69 155 GLU A O 1
ATOM 1252 N N . SER A 1 156 ? -7.257 5.704 -1.450 1.00 91.62 156 SER A N 1
ATOM 1253 C CA . SER A 1 156 ? -8.472 4.899 -1.315 1.00 91.62 156 SER A CA 1
ATOM 1254 C C . SER A 1 156 ? -9.255 5.249 -0.045 1.00 91.62 156 SER A C 1
ATOM 1256 O O . SER A 1 156 ? -8.772 5.115 1.087 1.00 91.62 156 SER A O 1
ATOM 1258 N N . LYS A 1 157 ? -10.509 5.678 -0.234 1.00 94.00 157 LYS A N 1
ATOM 1259 C CA . LYS A 1 157 ? -11.430 6.016 0.861 1.00 94.00 157 LYS A CA 1
ATOM 1260 C C . LYS A 1 157 ? -11.749 4.803 1.730 1.00 94.00 157 LYS A C 1
ATOM 1262 O O . LYS A 1 157 ? -11.811 4.951 2.948 1.00 94.00 157 LYS A O 1
ATOM 1267 N N . ASP A 1 158 ? -11.882 3.627 1.126 1.00 92.25 158 ASP A N 1
ATOM 1268 C CA . ASP A 1 158 ? -12.242 2.394 1.830 1.00 92.25 158 ASP A CA 1
ATOM 1269 C C . ASP A 1 158 ? -11.132 1.972 2.793 1.00 92.25 158 ASP A C 1
ATOM 1271 O O . ASP A 1 158 ? -11.374 1.743 3.980 1.00 92.25 158 ASP A O 1
ATOM 1275 N N . VAL A 1 159 ? -9.887 1.982 2.303 1.00 92.75 159 VAL A N 1
ATOM 1276 C CA . VAL A 1 159 ? -8.693 1.682 3.106 1.00 92.75 159 VAL A CA 1
ATOM 1277 C C . VAL A 1 159 ? -8.565 2.687 4.250 1.00 92.75 159 VAL A C 1
ATOM 1279 O O . VAL A 1 159 ? -8.373 2.307 5.405 1.00 92.75 159 VAL A O 1
ATOM 1282 N N . ARG A 1 160 ? -8.737 3.984 3.966 1.00 93.94 160 ARG A N 1
ATOM 1283 C CA . ARG A 1 160 ? -8.700 5.039 4.990 1.00 93.94 160 ARG A CA 1
ATOM 1284 C C . ARG A 1 160 ? -9.788 4.884 6.045 1.00 93.94 160 ARG A C 1
ATOM 1286 O O . ARG A 1 160 ? -9.500 5.051 7.230 1.00 93.94 160 ARG A O 1
ATOM 1293 N N . GLY A 1 161 ? -11.018 4.603 5.625 1.00 95.12 161 GLY A N 1
ATOM 1294 C CA . GLY A 1 161 ? -12.159 4.409 6.512 1.00 95.12 161 GLY A CA 1
ATOM 1295 C C . GLY A 1 161 ? -11.922 3.236 7.454 1.00 95.12 161 GLY A C 1
ATOM 1296 O O . GLY A 1 161 ? -11.998 3.401 8.671 1.00 95.12 161 GLY A O 1
ATOM 1297 N N . TYR A 1 162 ? -11.528 2.088 6.903 1.00 94.81 162 TYR A N 1
ATOM 1298 C CA . TYR A 1 162 ? -11.225 0.891 7.679 1.00 94.81 162 TYR A CA 1
ATOM 1299 C C . TYR A 1 162 ? -10.082 1.113 8.677 1.00 94.81 162 TYR A C 1
ATOM 1301 O O . TYR A 1 162 ? -10.252 0.865 9.873 1.00 94.81 162 TYR A O 1
ATOM 1309 N N . ILE A 1 163 ? -8.942 1.648 8.219 1.00 94.38 163 ILE A N 1
ATOM 1310 C CA . ILE A 1 163 ? -7.784 1.915 9.083 1.00 94.38 163 ILE A CA 1
ATOM 1311 C C . ILE A 1 163 ? -8.164 2.877 10.212 1.00 94.38 163 ILE A C 1
ATOM 1313 O O . ILE A 1 163 ? -7.790 2.635 11.359 1.00 94.38 163 ILE A O 1
ATOM 1317 N N . LYS A 1 164 ? -8.924 3.942 9.923 1.00 95.25 164 LYS A N 1
ATOM 1318 C CA . LYS A 1 164 ? -9.373 4.905 10.939 1.00 95.25 164 LYS A CA 1
ATOM 1319 C C . LYS A 1 164 ? -10.273 4.239 11.979 1.00 95.25 164 LYS A C 1
ATOM 1321 O O . LYS A 1 164 ? -10.019 4.391 13.173 1.00 95.25 164 LYS A O 1
ATOM 1326 N N . SER A 1 165 ? -11.287 3.493 11.545 1.00 96.19 165 SER A N 1
ATOM 1327 C CA . SER A 1 165 ? -12.229 2.819 12.444 1.00 96.19 165 SER A CA 1
ATOM 1328 C C . SER A 1 165 ? -11.527 1.790 13.330 1.00 96.19 165 SER A C 1
ATOM 1330 O O . SER A 1 165 ? -11.649 1.854 14.552 1.00 96.19 165 SER A O 1
ATOM 1332 N N . LYS A 1 166 ? -10.699 0.910 12.747 1.00 95.38 166 LYS A N 1
ATOM 1333 C CA . LYS A 1 166 ? -9.922 -0.075 13.517 1.00 95.38 166 LYS A CA 1
ATOM 1334 C C . LYS A 1 166 ? -8.908 0.580 14.441 1.00 95.38 166 LYS A C 1
ATOM 1336 O O . LYS A 1 166 ? -8.696 0.094 15.546 1.00 95.38 166 LYS A O 1
ATOM 1341 N N . PHE A 1 167 ? -8.281 1.677 14.021 1.00 95.19 167 PHE A N 1
ATOM 1342 C CA . PHE A 1 167 ? -7.372 2.419 14.886 1.00 95.19 167 PHE A CA 1
ATOM 1343 C C . PHE A 1 167 ? -8.099 2.940 16.126 1.00 95.19 167 PHE A C 1
ATOM 1345 O O . PHE A 1 167 ? -7.612 2.717 17.229 1.00 95.19 167 PHE A O 1
ATOM 1352 N N . LEU A 1 168 ? -9.261 3.579 15.969 1.00 96.69 168 LEU A N 1
ATOM 1353 C CA . LEU A 1 168 ? -10.049 4.090 17.095 1.00 96.69 168 LEU A CA 1
ATOM 1354 C C . LEU A 1 168 ? -10.525 2.968 18.022 1.00 96.69 168 LEU A C 1
ATOM 1356 O O . LEU A 1 168 ? -10.388 3.094 19.234 1.00 96.69 168 LEU A O 1
ATOM 1360 N N . GLU A 1 169 ? -10.994 1.854 17.462 1.00 95.44 169 GLU A N 1
ATOM 1361 C CA . GLU A 1 169 ? -11.370 0.661 18.225 1.00 95.44 169 GLU A CA 1
ATOM 1362 C C . GLU A 1 169 ? -10.192 0.132 19.058 1.00 95.44 169 GLU A C 1
ATOM 1364 O O . GLU A 1 169 ? -10.328 -0.087 20.258 1.00 95.44 169 GLU A O 1
ATOM 1369 N N . ILE A 1 170 ? -9.005 0.008 18.453 1.00 93.88 170 ILE A N 1
ATOM 1370 C CA . ILE A 1 170 ? -7.784 -0.432 19.141 1.00 93.88 170 ILE A CA 1
ATOM 1371 C C . ILE A 1 170 ? -7.340 0.584 20.203 1.00 93.88 170 ILE A C 1
ATOM 1373 O O . ILE A 1 170 ? -6.819 0.195 21.244 1.00 93.88 170 ILE A O 1
ATOM 1377 N N . GLN A 1 171 ? -7.484 1.888 19.957 1.00 92.69 171 GLN A N 1
ATOM 1378 C CA . GLN A 1 171 ? -7.143 2.909 20.954 1.00 92.69 171 GLN A CA 1
ATOM 1379 C C . GLN A 1 171 ? -8.113 2.896 22.137 1.00 92.69 171 GLN A C 1
ATOM 1381 O O . GLN A 1 171 ? -7.669 3.069 23.267 1.00 92.69 171 GLN A O 1
ATOM 1386 N N . ALA A 1 172 ? -9.401 2.651 21.893 1.00 92.25 172 ALA A N 1
ATOM 1387 C CA . ALA A 1 172 ? -10.401 2.498 22.944 1.00 92.25 172 ALA A CA 1
ATOM 1388 C C . ALA A 1 172 ? -10.205 1.198 23.739 1.00 92.25 172 ALA A C 1
ATOM 1390 O O . ALA A 1 172 ? -10.359 1.192 24.959 1.00 92.25 172 ALA A O 1
ATOM 1391 N N . SER A 1 173 ? -9.833 0.104 23.065 1.00 89.50 173 SER A N 1
ATOM 1392 C CA . SER A 1 173 ? -9.615 -1.198 23.701 1.00 89.50 173 SER A CA 1
ATOM 1393 C C . SER A 1 173 ? -8.291 -1.290 24.454 1.00 89.50 173 SER A C 1
ATOM 1395 O O . SER A 1 173 ? -8.178 -2.086 25.384 1.00 89.50 173 SER A O 1
ATOM 1397 N N . LYS A 1 174 ? -7.279 -0.496 24.073 1.00 86.50 174 LYS A N 1
ATOM 1398 C CA . LYS A 1 174 ? -6.014 -0.400 24.804 1.00 86.50 174 LYS A CA 1
ATOM 1399 C C . LYS A 1 174 ? -6.313 0.166 26.190 1.00 86.50 174 LYS A C 1
ATOM 1401 O O . LYS A 1 174 ? -6.601 1.358 26.310 1.00 86.50 174 LYS A O 1
ATOM 1406 N N . PRO A 1 175 ? -6.224 -0.646 27.257 1.00 71.44 175 PRO A N 1
ATOM 1407 C CA . PRO A 1 175 ? -6.493 -0.134 28.583 1.00 71.44 175 PRO A CA 1
ATOM 1408 C C . PRO A 1 175 ? -5.480 0.971 28.886 1.00 71.44 175 PRO A C 1
ATOM 1410 O O . PRO A 1 175 ? -4.283 0.822 28.625 1.00 71.44 175 PRO A O 1
ATOM 1413 N N . VAL A 1 176 ? -5.955 2.083 29.454 1.00 64.19 176 VAL A N 1
ATOM 1414 C CA . VAL A 1 176 ? -5.135 3.209 29.935 1.00 64.19 176 VAL A CA 1
ATOM 1415 C C . VAL A 1 176 ? -4.367 2.768 31.191 1.00 64.19 176 VAL A C 1
ATOM 1417 O O . VAL A 1 176 ? -4.511 3.313 32.284 1.00 64.19 176 VAL A O 1
ATOM 1420 N N . LEU A 1 177 ? -3.560 1.719 31.061 1.00 57.09 177 LEU A N 1
ATOM 1421 C CA . LEU A 1 177 ? -2.931 0.981 32.154 1.00 57.09 177 LEU A CA 1
ATOM 1422 C C . LEU A 1 177 ? -1.810 1.792 32.834 1.00 57.09 177 LEU A C 1
ATOM 1424 O O . LEU A 1 177 ? -1.226 1.351 33.818 1.00 57.09 177 LEU A O 1
ATOM 1428 N N . HIS A 1 178 ? -1.550 3.019 32.370 1.00 55.97 178 HIS A N 1
ATOM 1429 C CA . HIS A 1 178 ? -0.512 3.906 32.897 1.00 55.97 178 HIS A CA 1
ATOM 1430 C C . HIS A 1 178 ? -1.017 5.118 33.698 1.00 55.97 178 HIS A C 1
ATOM 1432 O O . HIS A 1 178 ? -0.192 5.880 34.196 1.00 55.97 178 HIS A O 1
ATOM 1438 N N . LYS A 1 179 ? -2.334 5.313 33.899 1.00 57.94 179 LYS A N 1
ATOM 1439 C CA . LYS A 1 179 ? -2.849 6.480 34.661 1.00 57.94 179 LYS A CA 1
ATOM 1440 C C . LYS A 1 179 ? -3.592 6.187 35.974 1.00 57.94 179 LYS A C 1
ATOM 1442 O O . LYS A 1 179 ? -4.158 7.111 36.547 1.00 57.94 179 LYS A O 1
ATOM 1447 N N . ARG A 1 180 ? -3.559 4.965 36.527 1.00 56.22 180 ARG A N 1
ATOM 1448 C CA . ARG A 1 180 ? -4.220 4.662 37.828 1.00 56.22 180 ARG A CA 1
ATOM 1449 C C . ARG A 1 180 ? -3.345 3.991 38.895 1.00 56.22 180 ARG A C 1
ATOM 1451 O O . ARG A 1 180 ? -3.859 3.314 39.777 1.00 56.22 180 ARG A O 1
ATOM 1458 N N . LYS A 1 181 ? -2.034 4.253 38.892 1.00 57.88 181 LYS A N 1
ATOM 1459 C CA . LYS A 1 181 ? -1.167 4.042 40.070 1.00 57.88 181 LYS A CA 1
ATOM 1460 C C . LYS A 1 181 ? -0.234 5.240 40.316 1.00 57.88 181 LYS A C 1
ATOM 1462 O O . LYS A 1 181 ? 0.969 5.075 40.446 1.00 57.88 181 LYS A O 1
ATOM 1467 N N . LYS A 1 182 ? -0.773 6.463 40.401 1.00 57.22 182 LYS A N 1
ATOM 1468 C CA . LYS A 1 182 ? -0.126 7.502 41.222 1.00 57.22 182 LYS A CA 1
ATOM 1469 C C . LYS A 1 182 ? -0.743 7.405 42.612 1.00 57.22 182 LYS A C 1
ATOM 1471 O O . LYS A 1 182 ? -1.961 7.451 42.757 1.00 57.22 182 LYS A O 1
ATOM 1476 N N . GLY A 1 183 ? 0.108 7.082 43.580 1.00 57.44 183 GLY A N 1
ATOM 1477 C CA . GLY A 1 183 ? -0.266 6.494 44.854 1.00 57.44 183 GLY A CA 1
ATOM 1478 C C . GLY A 1 183 ? -1.309 7.288 45.630 1.00 57.44 183 GLY A C 1
ATOM 1479 O O . GLY A 1 183 ? -1.146 8.478 45.885 1.00 57.44 183 GLY A O 1
ATOM 1480 N N . LYS A 1 184 ? -2.315 6.574 46.143 1.00 57.25 184 LYS A N 1
ATOM 1481 C CA . LYS A 1 184 ? -2.852 6.910 47.460 1.00 57.25 184 LYS A CA 1
ATOM 1482 C C . LYS A 1 184 ? -1.725 6.645 48.458 1.00 57.25 184 LYS A C 1
ATOM 1484 O O . LYS A 1 184 ? -1.624 5.553 49.011 1.00 57.25 184 LYS A O 1
ATOM 1489 N N . GLY A 1 185 ? -0.820 7.612 48.608 1.00 59.38 185 GLY A N 1
ATOM 1490 C CA . GLY A 1 185 ? 0.110 7.633 49.725 1.00 59.38 185 GLY A CA 1
ATOM 1491 C C . GLY A 1 185 ? -0.727 7.496 50.989 1.00 59.38 185 GLY A C 1
ATOM 1492 O O . GLY A 1 185 ? -1.583 8.339 51.258 1.00 59.38 185 GLY A O 1
ATOM 1493 N N . ARG A 1 186 ? -0.557 6.387 51.714 1.00 61.84 186 ARG A N 1
ATOM 1494 C CA . ARG A 1 186 ? -1.116 6.222 53.056 1.00 61.84 186 ARG A CA 1
ATOM 1495 C C . ARG A 1 186 ? -0.616 7.424 53.853 1.00 61.84 186 ARG A C 1
ATOM 1497 O O . ARG A 1 186 ? 0.569 7.476 54.171 1.00 61.84 186 ARG A O 1
ATOM 1504 N N . LYS A 1 187 ? -1.485 8.402 54.140 1.00 61.59 187 LYS A N 1
ATOM 1505 C CA . LYS A 1 187 ? -1.202 9.406 55.168 1.00 61.59 187 LYS A CA 1
ATOM 1506 C C . LYS A 1 187 ? -0.945 8.608 56.443 1.00 61.59 187 LYS A C 1
ATOM 1508 O O . LYS A 1 187 ? -1.876 8.031 57.003 1.00 61.59 187 LYS A O 1
ATOM 1513 N N . ARG A 1 188 ? 0.323 8.486 56.846 1.00 62.66 188 ARG A N 1
ATOM 1514 C CA . ARG A 1 188 ? 0.681 7.953 58.160 1.00 62.66 188 ARG A CA 1
ATOM 1515 C C . ARG A 1 188 ? 0.052 8.930 59.152 1.00 62.66 188 ARG A C 1
ATOM 1517 O O . ARG A 1 188 ? 0.479 10.077 59.222 1.00 62.66 188 ARG A O 1
ATOM 1524 N N . LYS A 1 189 ? -1.042 8.518 59.805 1.00 57.50 189 LYS A N 1
ATOM 1525 C CA . LYS A 1 189 ? -1.615 9.272 60.924 1.00 57.50 189 LYS A CA 1
ATOM 1526 C C . LYS A 1 189 ? -0.495 9.455 61.946 1.00 57.50 189 LYS A C 1
ATOM 1528 O O . LYS A 1 189 ? 0.191 8.482 62.262 1.00 57.50 189 LYS A O 1
ATOM 1533 N N . GLY A 1 190 ? -0.295 10.703 62.365 1.00 53.88 190 GLY A N 1
ATOM 1534 C CA . GLY A 1 190 ? 0.714 11.091 63.339 1.00 53.88 190 GLY A CA 1
ATOM 1535 C C . GLY A 1 190 ? 0.671 10.182 64.561 1.00 53.88 190 GLY A C 1
ATOM 1536 O O . GLY A 1 190 ? -0.403 9.813 65.042 1.00 53.88 190 GLY A O 1
ATOM 1537 N N . ARG A 1 191 ? 1.856 9.789 65.012 1.00 51.59 191 ARG A N 1
ATOM 1538 C CA . ARG A 1 191 ? 2.053 9.109 66.282 1.00 51.59 191 ARG A CA 1
ATOM 1539 C C . ARG A 1 191 ? 2.372 10.213 67.293 1.00 51.59 191 ARG A C 1
ATOM 1541 O O . ARG A 1 191 ? 3.237 11.036 67.005 1.00 51.59 191 ARG A O 1
ATOM 1548 N N . LYS A 1 192 ? 1.550 10.268 68.344 1.00 48.69 192 LYS A N 1
ATOM 1549 C CA . LYS A 1 192 ? 1.702 11.131 69.522 1.00 48.69 192 LYS A CA 1
ATOM 1550 C C . LYS A 1 192 ? 3.049 10.905 70.195 1.00 48.69 192 LYS A C 1
ATOM 1552 O O . LYS A 1 192 ? 3.538 9.754 70.098 1.00 48.69 192 LYS A O 1
#

Organism: NCBI:txid641309

Foldseek 3Di:
DPPVVVVVVPPVVPDPDPDFDDDPVGDTDDDDDDPPDDDDDDDDDDDPPPPDPDDDPVRVVVVVCVVDVPVPQDVPNVVVPQDFDDCDPQNVVQQVCVQCVCQQDVVDHDDHDPPPVDGDRRDDDDDDDDDPVPDDPPDDDPVLDDPGPVVNSVVDPVSVVSCVVVVVVVVVVPPPVPPPPPDPPPPPDDDD

Radius of gyration: 38.47 Å; chains: 1; bounding box: 90×46×129 Å

Secondary structure (DSSP, 8-state):
--SSSSSTTSSSSSS-----PBPTTS-B-----TT--SS----S-S-----PPPPPHHHHHHHHHHH-TTTT--TTHHHHTSPPPP--HHHHHHHHHHHTGGGT-TT-PPP------SPPSS-----PPPPSS--SSSPPPTTT--S-HHHHHHH-HHHHHHHHHHHHHHHHHS--TTSS-S------PPP-

InterPro domains:
  IPR014810 Fcf2 pre-rRNA processing, C-terminal [PF08698] (74-166)
  IPR039883 Fcf2/DNTTIP2 [PTHR21686] (30-191)

Sequence (192 aa):
MHAHEKAILHEEEAKDTEVIAKDASGRYSLKSNSIIKKFGRTDANEDSTFPVPPPSKKQKRKQRERRDPNAVRKKGDAWAAFHAATITPKLRKELRVLQMRDQLDPKRFFKKTGKKKKLNTNVQIGQMIDGPTDWYVDRATKKQARKSALDSALESKDVRGYIKSKFLEIQASKPVLHKRKKGKGRKRKGRK